Protein AF-A0A8I0CF48-F1 (afdb_monomer_lite)

pLDDT: mean 74.74, std 15.69, range [34.09, 96.38]

Sequence (245 aa):
MSCKDSVDSTITDLLEKPLNNALLAIRKEHLLLMPYVCNESISYLLGEKGILKEIDDLNAVNNYLLNNKKATDNEINDIKVNLSHILIDSLDDAKVNLTPVIDSILEIFLKFPYINDVRILDWCFNKRMQYFGDSEKIKYACSVINHIDFSRDQSKDFSCDQSKIKIAETLFFNLDKEHYKNSRKLQELIWDKLVAYVNDFNLSNQEKSRLILRLFDDVKLLFNEVPVSILVNDIFFEGFFHEAT

Structure (mmCIF, N/CA/C/O backbone):
data_AF-A0A8I0CF48-F1
#
_entry.id   AF-A0A8I0CF48-F1
#
loop_
_atom_site.group_PDB
_atom_site.id
_atom_site.type_symbol
_atom_site.label_atom_id
_atom_site.label_alt_id
_atom_site.label_comp_id
_atom_site.label_asym_id
_atom_site.label_entity_id
_atom_site.label_seq_id
_atom_site.pdbx_PDB_ins_code
_atom_site.Cartn_x
_atom_site.Cartn_y
_atom_site.Cartn_z
_atom_site.occupancy
_atom_site.B_iso_or_equiv
_atom_site.auth_seq_id
_atom_site.auth_comp_id
_atom_site.auth_asym_id
_atom_site.auth_atom_id
_atom_site.pdbx_PDB_model_num
ATOM 1 N N . MET A 1 1 ? 1.670 38.199 -0.529 1.00 34.09 1 MET A N 1
ATOM 2 C CA . MET A 1 1 ? 2.510 37.987 -1.725 1.00 34.09 1 MET A CA 1
ATOM 3 C C . MET A 1 1 ? 2.970 36.538 -1.669 1.00 34.09 1 MET A C 1
ATOM 5 O O . MET A 1 1 ? 3.586 36.166 -0.680 1.00 34.09 1 MET A O 1
ATOM 9 N N . SER A 1 2 ? 2.489 35.715 -2.605 1.00 34.84 2 SER A N 1
ATOM 10 C CA . SER A 1 2 ? 2.635 34.250 -2.644 1.00 34.84 2 SER A CA 1
ATOM 11 C C . SER A 1 2 ? 4.087 33.859 -2.937 1.00 34.84 2 SER A C 1
ATOM 13 O O . SER A 1 2 ? 4.616 34.242 -3.974 1.00 34.84 2 SER A O 1
ATOM 15 N N . CYS A 1 3 ? 4.717 33.093 -2.044 1.00 35.75 3 CYS A N 1
ATOM 16 C CA . CYS A 1 3 ? 5.991 32.405 -2.297 1.00 35.75 3 CYS A CA 1
ATOM 17 C C . CYS A 1 3 ? 5.760 30.940 -2.715 1.00 35.75 3 CYS A C 1
ATOM 19 O O . CYS A 1 3 ? 6.529 30.070 -2.317 1.00 35.75 3 CYS A O 1
ATOM 21 N N . LYS A 1 4 ? 4.683 30.642 -3.459 1.00 39.84 4 LYS A N 1
ATOM 22 C CA . LYS A 1 4 ? 4.359 29.267 -3.880 1.00 39.84 4 LYS A CA 1
ATOM 23 C C . LYS A 1 4 ? 4.445 29.005 -5.387 1.00 39.84 4 LYS A C 1
ATOM 25 O O . LYS A 1 4 ? 4.399 27.854 -5.780 1.00 39.84 4 LYS A O 1
ATOM 30 N N . ASP A 1 5 ? 4.674 30.028 -6.212 1.00 37.84 5 ASP A N 1
ATOM 31 C CA . ASP A 1 5 ? 4.454 29.902 -7.665 1.00 37.84 5 ASP A CA 1
ATOM 32 C C . ASP A 1 5 ? 5.732 29.944 -8.535 1.00 37.84 5 ASP A C 1
ATOM 34 O O . ASP A 1 5 ? 5.634 30.033 -9.753 1.00 37.84 5 ASP A O 1
ATOM 38 N N . SER A 1 6 ? 6.943 29.894 -7.956 1.00 40.56 6 SER A N 1
ATOM 39 C CA . SER A 1 6 ? 8.199 30.089 -8.722 1.00 40.56 6 SER A CA 1
ATOM 40 C C . SER A 1 6 ? 9.222 28.950 -8.646 1.00 40.56 6 SER A C 1
ATOM 42 O O . SER A 1 6 ? 10.102 28.892 -9.504 1.00 40.56 6 SER A O 1
ATOM 44 N N . VAL A 1 7 ? 9.167 28.076 -7.637 1.00 41.28 7 VAL A N 1
ATOM 45 C CA . VAL A 1 7 ? 10.184 27.018 -7.453 1.00 41.28 7 VAL A CA 1
ATOM 46 C C . VAL A 1 7 ? 9.752 25.703 -8.115 1.00 41.28 7 VAL A C 1
ATOM 48 O O . VAL A 1 7 ? 10.584 25.043 -8.736 1.00 41.28 7 VAL A O 1
ATOM 51 N N . ASP A 1 8 ? 8.453 25.386 -8.099 1.00 44.09 8 ASP A N 1
ATOM 52 C CA . ASP A 1 8 ? 7.909 24.134 -8.652 1.00 44.09 8 ASP A CA 1
ATOM 53 C C . ASP A 1 8 ? 8.067 24.008 -10.177 1.00 44.09 8 ASP A C 1
ATOM 55 O O . ASP A 1 8 ? 8.365 22.922 -10.678 1.00 44.09 8 ASP A O 1
ATOM 59 N N . SER A 1 9 ? 7.948 25.101 -10.940 1.00 43.41 9 SER A N 1
ATOM 60 C CA . SER A 1 9 ? 8.105 25.048 -12.405 1.00 43.41 9 SER A CA 1
ATOM 61 C C . SER A 1 9 ? 9.548 24.775 -12.833 1.00 43.41 9 SER A C 1
ATOM 63 O O . SER A 1 9 ? 9.789 24.054 -13.793 1.00 43.41 9 SER A O 1
ATOM 65 N N . THR A 1 10 ? 10.523 25.284 -12.078 1.00 43.88 10 THR A N 1
ATOM 66 C CA . THR A 1 10 ? 11.941 25.177 -12.447 1.00 43.88 10 THR A CA 1
ATOM 67 C C . THR A 1 10 ? 12.493 23.777 -12.158 1.00 43.88 10 THR A C 1
ATOM 69 O O . THR A 1 10 ? 13.317 23.274 -12.918 1.00 43.88 10 THR A O 1
ATOM 72 N N . ILE A 1 11 ? 12.030 23.124 -11.085 1.00 44.88 11 ILE A N 1
ATOM 73 C CA . ILE A 1 11 ? 12.395 21.733 -10.762 1.00 44.88 11 ILE A CA 1
ATOM 74 C C . ILE A 1 11 ? 11.748 20.769 -11.762 1.00 44.88 11 ILE A C 1
ATOM 76 O O . ILE A 1 11 ? 12.418 19.860 -12.251 1.00 44.88 11 ILE A O 1
ATOM 80 N N . THR A 1 12 ? 10.486 21.013 -12.130 1.00 44.22 12 THR A N 1
ATOM 81 C CA . THR A 1 12 ? 9.778 20.225 -13.150 1.00 44.22 12 THR A CA 1
ATOM 82 C C . THR A 1 12 ? 10.519 20.269 -14.493 1.00 44.22 12 THR A C 1
ATOM 84 O O . THR A 1 12 ? 10.817 19.212 -15.046 1.00 44.22 12 THR A O 1
ATOM 87 N N . ASP A 1 13 ? 10.946 21.454 -14.945 1.00 48.00 13 ASP A N 1
ATOM 88 C CA . ASP A 1 13 ? 11.723 21.630 -16.185 1.00 48.00 13 ASP A CA 1
ATOM 89 C C . ASP A 1 13 ? 13.140 21.009 -16.110 1.00 48.00 13 ASP A C 1
ATOM 91 O O . ASP A 1 13 ? 13.677 20.510 -17.105 1.00 48.00 13 ASP A O 1
ATOM 95 N N . LEU A 1 14 ? 13.773 21.014 -14.927 1.00 48.47 14 LEU A N 1
ATOM 96 C CA . LEU A 1 14 ? 15.107 20.432 -14.700 1.00 48.47 14 LEU A CA 1
ATOM 97 C C . LEU A 1 14 ? 15.097 18.897 -14.723 1.00 48.47 14 LEU A C 1
ATOM 99 O O . LEU A 1 14 ? 16.071 18.280 -15.168 1.00 48.47 14 LEU A O 1
ATOM 103 N N . LEU A 1 15 ? 14.007 18.288 -14.253 1.00 50.31 15 LEU A N 1
ATOM 104 C CA . LEU A 1 15 ? 13.813 16.840 -14.216 1.00 50.31 15 LEU A CA 1
ATOM 105 C C . LEU A 1 15 ? 13.196 16.296 -15.504 1.00 50.31 15 LEU A C 1
ATOM 107 O O . LEU A 1 15 ? 13.410 15.130 -15.830 1.00 50.31 15 LEU A O 1
ATOM 111 N N . GLU A 1 16 ? 12.501 17.134 -16.271 1.00 50.50 16 GLU A N 1
ATOM 112 C CA . GLU A 1 16 ? 11.771 16.729 -17.469 1.00 50.50 16 GLU A CA 1
ATOM 113 C C . GLU A 1 16 ? 12.666 16.045 -18.500 1.00 50.50 16 GLU A C 1
ATOM 115 O O . GLU A 1 16 ? 12.285 15.039 -19.081 1.00 50.50 16 GLU A O 1
ATOM 120 N N . LYS A 1 17 ? 13.880 16.550 -18.743 1.00 53.81 17 LYS A N 1
ATOM 121 C CA . LYS A 1 17 ? 14.741 16.030 -19.817 1.00 53.81 17 LYS A CA 1
ATOM 122 C C . LYS A 1 17 ? 15.397 14.678 -19.479 1.00 53.81 17 LYS A C 1
ATOM 124 O O . LYS A 1 17 ? 15.332 13.783 -20.326 1.00 53.81 17 LYS A O 1
ATOM 129 N N . PRO A 1 18 ? 15.999 14.474 -18.287 1.00 50.66 18 PRO A N 1
ATOM 130 C CA . PRO A 1 18 ? 16.444 13.148 -17.851 1.00 50.66 18 PRO A CA 1
ATOM 131 C C . PRO A 1 18 ? 15.287 12.150 -17.751 1.00 50.66 18 PRO A C 1
ATOM 133 O O . PRO A 1 18 ? 15.410 11.033 -18.251 1.00 50.66 18 PRO A O 1
ATOM 136 N N . LEU A 1 19 ? 14.151 12.579 -17.185 1.00 54.03 19 LEU A N 1
ATOM 137 C CA . LEU A 1 19 ? 12.936 11.775 -17.073 1.00 54.03 19 LEU A CA 1
ATOM 138 C C . LEU A 1 19 ? 12.432 11.367 -18.461 1.00 54.03 19 LEU A C 1
ATOM 140 O O . LEU A 1 19 ? 12.256 10.185 -18.719 1.00 54.03 19 LEU A O 1
ATOM 144 N N . ASN A 1 20 ? 12.310 12.305 -19.400 1.00 52.41 20 ASN A N 1
ATOM 145 C CA . ASN A 1 20 ? 11.872 12.038 -20.769 1.00 52.41 20 ASN A CA 1
ATOM 146 C C . ASN A 1 20 ? 12.830 11.118 -21.528 1.00 52.41 20 ASN A C 1
ATOM 148 O O . ASN A 1 20 ? 12.363 10.299 -22.313 1.00 52.41 20 ASN A O 1
ATOM 152 N N . ASN A 1 21 ? 14.143 11.200 -21.293 1.00 55.81 21 ASN A N 1
ATOM 153 C CA . ASN A 1 21 ? 15.118 10.297 -21.910 1.00 55.81 21 ASN A CA 1
ATOM 154 C C . ASN A 1 21 ? 15.040 8.875 -21.334 1.00 55.81 21 ASN A C 1
ATOM 156 O O . ASN A 1 21 ? 15.029 7.917 -22.107 1.00 55.81 21 ASN A O 1
ATOM 160 N N . ALA A 1 22 ? 14.936 8.733 -20.007 1.00 53.81 22 ALA A N 1
ATOM 161 C CA . ALA A 1 22 ? 14.732 7.440 -19.351 1.00 53.81 22 ALA A CA 1
ATOM 162 C C . ALA A 1 22 ? 13.394 6.816 -19.780 1.00 53.81 22 ALA A C 1
ATOM 164 O O . ALA A 1 22 ? 13.337 5.658 -20.181 1.00 53.81 22 ALA A O 1
ATOM 165 N N . LEU A 1 23 ? 12.329 7.618 -19.821 1.00 54.53 23 LEU A N 1
ATOM 166 C CA . LEU A 1 23 ? 11.021 7.221 -20.334 1.00 54.53 23 LEU A CA 1
ATOM 167 C C . LEU A 1 23 ? 11.046 6.844 -21.808 1.00 54.53 23 LEU A C 1
ATOM 169 O O . LEU A 1 23 ? 10.368 5.901 -22.199 1.00 54.53 23 LEU A O 1
ATOM 173 N N . LEU A 1 24 ? 11.804 7.558 -22.641 1.00 58.59 24 LEU A N 1
ATOM 174 C CA . LEU A 1 24 ? 11.977 7.215 -24.050 1.00 58.59 24 LEU A CA 1
ATOM 175 C C . LEU A 1 24 ? 12.690 5.875 -24.215 1.00 58.59 24 LEU A C 1
ATOM 177 O O . LEU A 1 24 ? 12.283 5.113 -25.087 1.00 58.59 24 LEU A O 1
ATOM 181 N N . ALA A 1 25 ? 13.698 5.575 -23.394 1.00 53.78 25 ALA A N 1
ATOM 182 C CA . ALA A 1 25 ? 14.368 4.275 -23.389 1.00 53.78 25 ALA A CA 1
ATOM 183 C C . ALA A 1 25 ? 13.409 3.158 -22.935 1.00 53.78 25 ALA A C 1
ATOM 185 O O . ALA A 1 25 ? 13.196 2.192 -23.666 1.00 53.78 25 ALA A O 1
ATOM 186 N N . ILE A 1 26 ? 12.713 3.356 -21.808 1.00 55.28 26 ILE A N 1
ATOM 187 C CA . ILE A 1 26 ? 11.700 2.431 -21.270 1.00 55.28 26 ILE A CA 1
ATOM 188 C C . ILE A 1 26 ? 10.577 2.171 -22.297 1.00 55.28 26 ILE A C 1
ATOM 190 O O . ILE A 1 26 ? 10.195 1.023 -22.543 1.00 55.28 26 ILE A O 1
ATOM 194 N N . ARG A 1 27 ? 10.062 3.225 -22.947 1.00 56.62 27 ARG A N 1
ATOM 195 C CA . ARG A 1 27 ? 9.001 3.130 -23.964 1.00 56.62 27 ARG A CA 1
ATOM 196 C C . ARG A 1 27 ? 9.473 2.478 -25.261 1.00 56.62 27 ARG A C 1
ATOM 198 O O . ARG A 1 27 ? 8.725 1.679 -25.816 1.00 56.62 27 ARG A O 1
ATOM 205 N N . LYS A 1 28 ? 10.666 2.817 -25.762 1.00 57.94 28 LYS A N 1
ATOM 206 C CA . LYS A 1 28 ? 11.175 2.293 -27.043 1.00 57.94 28 LYS A CA 1
ATOM 207 C C . LYS A 1 28 ? 11.604 0.834 -26.963 1.00 57.94 28 LYS A C 1
ATOM 209 O O . LYS A 1 28 ? 11.415 0.125 -27.945 1.00 57.94 28 LYS A O 1
ATOM 214 N N . GLU A 1 29 ? 12.172 0.400 -25.844 1.00 56.19 29 GLU A N 1
ATOM 215 C CA . GLU A 1 29 ? 12.754 -0.941 -25.747 1.00 56.19 29 GLU A CA 1
ATOM 216 C C . GLU A 1 29 ? 11.812 -1.962 -25.097 1.00 56.19 29 GLU A C 1
ATOM 218 O O . GLU A 1 29 ? 11.845 -3.132 -25.471 1.00 56.19 29 GLU A O 1
ATOM 223 N N . HIS A 1 30 ? 10.936 -1.550 -24.170 1.00 57.31 30 HIS A N 1
ATOM 224 C CA . HIS A 1 30 ? 10.345 -2.511 -23.230 1.00 57.31 30 HIS A CA 1
ATOM 225 C C . HIS A 1 30 ? 8.813 -2.455 -23.116 1.00 57.31 30 HIS A C 1
ATOM 227 O O . HIS A 1 30 ? 8.166 -3.502 -23.139 1.00 57.31 30 HIS A O 1
ATOM 233 N N . LEU A 1 31 ? 8.194 -1.269 -23.071 1.00 55.50 31 LEU A N 1
ATOM 234 C CA . LEU A 1 31 ? 6.735 -1.154 -22.883 1.00 55.50 31 LEU A CA 1
ATOM 235 C C . LEU A 1 31 ? 5.906 -1.478 -24.135 1.00 55.50 31 LEU A C 1
ATOM 237 O O . LEU A 1 31 ? 4.802 -1.999 -24.019 1.00 55.50 31 LEU A O 1
ATOM 241 N N . LEU A 1 32 ? 6.426 -1.213 -25.340 1.00 55.53 32 LEU A N 1
ATOM 242 C CA . LEU A 1 32 ? 5.706 -1.504 -26.592 1.00 55.53 32 LEU A CA 1
ATOM 243 C C . LEU A 1 32 ? 5.530 -3.007 -26.849 1.00 55.53 32 LEU A C 1
ATOM 245 O O . LEU A 1 32 ? 4.616 -3.407 -27.569 1.00 55.53 32 LEU A O 1
ATOM 249 N N . LEU A 1 33 ? 6.398 -3.834 -26.266 1.00 57.28 33 LEU A N 1
ATOM 250 C CA . LEU A 1 33 ? 6.345 -5.283 -26.420 1.00 57.28 33 LEU A CA 1
ATOM 251 C C . LEU A 1 33 ? 5.542 -5.953 -25.308 1.00 57.28 33 LEU A C 1
ATOM 253 O O . LEU A 1 33 ? 5.069 -7.059 -25.543 1.00 57.28 33 LEU A O 1
ATOM 257 N N . MET A 1 34 ? 5.352 -5.298 -24.150 1.00 60.97 34 MET A N 1
ATOM 258 C CA . MET A 1 34 ? 4.794 -5.876 -22.913 1.00 60.97 34 MET A CA 1
ATOM 259 C C . MET A 1 34 ? 3.551 -6.766 -23.076 1.00 60.97 34 MET A C 1
ATOM 261 O O . MET A 1 34 ? 3.539 -7.835 -22.466 1.00 60.97 34 MET A O 1
ATOM 265 N N . PRO A 1 35 ? 2.548 -6.422 -23.909 1.00 56.47 35 PRO A N 1
ATOM 266 C CA . PRO A 1 35 ? 1.389 -7.292 -24.137 1.00 56.47 35 PRO A CA 1
ATOM 267 C C . PRO A 1 35 ? 1.721 -8.658 -24.771 1.00 56.47 35 PRO A C 1
ATOM 269 O O . PRO A 1 35 ? 0.897 -9.568 -24.739 1.00 56.47 35 PRO A O 1
ATOM 272 N N . TYR A 1 36 ? 2.912 -8.807 -25.357 1.00 59.34 36 TYR A N 1
ATOM 273 C CA . TYR A 1 36 ? 3.386 -9.989 -26.086 1.00 59.34 36 TYR A CA 1
ATOM 274 C C . TYR A 1 36 ? 4.585 -10.681 -25.409 1.00 59.34 36 TYR A C 1
ATOM 276 O O . TYR A 1 36 ? 5.163 -11.608 -25.978 1.00 59.34 36 TYR A O 1
ATOM 284 N N . VAL A 1 37 ? 4.986 -10.233 -24.214 1.00 60.44 37 VAL A N 1
ATOM 285 C CA . VAL A 1 37 ? 6.171 -10.731 -23.496 1.00 60.44 37 VAL A CA 1
ATOM 286 C C . VAL A 1 37 ? 5.816 -11.976 -22.673 1.00 60.44 37 VAL A C 1
ATOM 288 O O . VAL A 1 37 ? 4.836 -11.982 -21.931 1.00 60.44 37 VAL A O 1
ATOM 291 N N . CYS A 1 38 ? 6.617 -13.043 -22.779 1.00 64.88 38 CYS A N 1
ATOM 292 C CA . CYS A 1 38 ? 6.466 -14.247 -21.953 1.00 64.88 38 CYS A CA 1
ATOM 293 C C . CYS A 1 38 ? 7.027 -14.046 -20.531 1.00 64.88 38 CYS A C 1
ATOM 295 O O . CYS A 1 38 ? 7.820 -13.139 -20.281 1.00 64.88 38 CYS A O 1
ATOM 297 N N . ASN A 1 39 ? 6.663 -14.928 -19.593 1.00 68.62 39 ASN A N 1
ATOM 298 C CA . ASN A 1 39 ? 7.073 -14.837 -18.183 1.00 68.62 39 ASN A CA 1
ATOM 299 C C . ASN A 1 39 ? 8.594 -14.676 -17.984 1.00 68.62 39 ASN A C 1
ATOM 301 O O . ASN A 1 39 ? 9.016 -13.884 -17.148 1.00 68.62 39 ASN A O 1
ATOM 305 N N . GLU A 1 40 ? 9.414 -15.386 -18.763 1.00 69.88 40 GLU A N 1
ATOM 306 C CA . GLU A 1 40 ? 10.884 -15.329 -18.680 1.00 69.88 40 GLU A CA 1
ATOM 307 C C . GLU A 1 40 ? 11.420 -13.937 -19.027 1.00 69.88 40 GLU A C 1
ATOM 309 O O . GLU A 1 40 ? 12.296 -13.397 -18.351 1.00 69.88 40 GLU A O 1
ATOM 314 N N . SER A 1 41 ? 10.845 -13.319 -20.055 1.00 71.31 41 SER A N 1
ATOM 315 C CA . SER A 1 41 ? 11.190 -11.963 -20.448 1.00 71.31 41 SER A CA 1
ATOM 316 C C . SER A 1 41 ? 10.633 -10.930 -19.460 1.00 71.31 41 SER A C 1
ATOM 318 O O . SER A 1 41 ? 11.322 -9.958 -19.180 1.00 71.31 41 SER A O 1
ATOM 320 N N . ILE A 1 42 ? 9.466 -11.151 -18.838 1.00 74.12 42 ILE A N 1
ATOM 321 C CA . ILE A 1 42 ? 8.959 -10.283 -17.753 1.00 74.12 42 ILE A CA 1
ATOM 322 C C . ILE A 1 42 ? 9.937 -10.270 -16.571 1.00 74.12 42 ILE A C 1
ATOM 324 O O . ILE A 1 42 ? 10.278 -9.199 -16.070 1.00 74.12 42 ILE A O 1
ATOM 328 N N . SER A 1 43 ? 10.440 -11.436 -16.157 1.00 76.19 43 SER A N 1
ATOM 329 C CA . SER A 1 43 ? 11.455 -11.534 -15.102 1.00 76.19 43 SER A CA 1
ATOM 330 C C . SER A 1 43 ? 12.759 -10.828 -15.466 1.00 76.19 43 SER A C 1
ATOM 332 O O . SER A 1 43 ? 13.361 -10.197 -14.603 1.00 76.19 43 SER A O 1
ATOM 334 N N . TYR A 1 44 ? 13.183 -10.872 -16.730 1.00 74.06 44 TYR A N 1
ATOM 335 C CA . TYR A 1 44 ? 14.350 -10.111 -17.181 1.00 74.06 44 TYR A CA 1
ATOM 336 C C . TYR A 1 44 ? 14.105 -8.592 -17.143 1.00 74.06 44 TYR A C 1
ATOM 338 O O . TYR A 1 44 ? 14.950 -7.842 -16.665 1.00 74.06 44 TYR A O 1
ATOM 346 N N . LEU A 1 45 ? 12.932 -8.143 -17.600 1.00 72.50 45 LEU A N 1
ATOM 347 C CA . LEU A 1 45 ? 12.594 -6.723 -17.730 1.00 72.50 45 LEU A CA 1
ATOM 348 C C . LEU A 1 45 ? 12.272 -6.030 -16.407 1.00 72.50 45 LEU A C 1
ATOM 350 O O . LEU A 1 45 ? 12.536 -4.838 -16.267 1.00 72.50 45 LEU A O 1
ATOM 354 N N . LEU A 1 46 ? 11.671 -6.748 -15.457 1.00 79.06 46 LEU A N 1
ATOM 355 C CA . LEU A 1 46 ? 11.159 -6.183 -14.202 1.00 79.06 46 LEU A CA 1
ATOM 356 C C . LEU A 1 46 ? 11.787 -6.792 -12.943 1.00 79.06 46 LEU A C 1
ATOM 358 O O . LEU A 1 46 ? 11.512 -6.311 -11.847 1.00 79.06 46 LEU A O 1
ATOM 362 N N . GLY A 1 47 ? 12.589 -7.851 -13.073 1.00 73.06 47 GLY A N 1
ATOM 363 C CA . GLY A 1 47 ? 13.238 -8.518 -11.944 1.00 73.06 47 GLY A CA 1
ATOM 364 C C . GLY A 1 47 ? 14.491 -7.794 -11.445 1.00 73.06 47 GLY A C 1
ATOM 365 O O . GLY A 1 47 ? 14.671 -6.596 -11.644 1.00 73.06 47 GLY A O 1
ATOM 366 N N . GLU A 1 48 ? 15.399 -8.541 -10.813 1.00 73.94 48 GLU A N 1
ATOM 367 C CA . GLU A 1 48 ? 16.566 -8.009 -10.082 1.00 73.94 48 GLU A CA 1
ATOM 368 C C . GLU A 1 48 ? 17.565 -7.186 -10.911 1.00 73.94 48 GLU A C 1
ATOM 370 O O . GLU A 1 48 ? 18.437 -6.545 -10.338 1.00 73.94 48 GLU A O 1
ATOM 375 N N . LYS A 1 49 ? 17.484 -7.218 -12.242 1.00 75.44 49 LYS A N 1
ATOM 376 C CA . LYS A 1 49 ? 18.315 -6.406 -13.151 1.00 75.44 49 LYS A CA 1
ATOM 377 C C . LYS A 1 49 ? 17.474 -5.593 -14.135 1.00 75.44 49 LYS A C 1
ATOM 379 O O . LYS A 1 49 ? 17.985 -5.140 -15.150 1.00 75.44 49 LYS A O 1
ATOM 384 N N . GLY A 1 50 ? 16.178 -5.501 -13.863 1.00 77.06 50 GLY A N 1
ATOM 385 C CA . GLY A 1 50 ? 15.208 -4.851 -14.721 1.00 77.06 50 GLY A CA 1
ATOM 386 C C . GLY A 1 50 ? 15.054 -3.363 -14.426 1.00 77.06 50 GLY A C 1
ATOM 387 O O . GLY A 1 50 ? 15.683 -2.804 -13.529 1.00 77.06 50 GLY A O 1
ATOM 388 N N . ILE A 1 51 ? 14.117 -2.744 -15.137 1.00 81.38 51 ILE A N 1
ATOM 389 C CA . ILE A 1 51 ? 13.847 -1.301 -15.108 1.00 81.38 51 ILE A CA 1
ATOM 390 C C . ILE A 1 51 ? 13.542 -0.809 -13.691 1.00 81.38 51 ILE A C 1
ATOM 392 O O . ILE A 1 51 ? 14.018 0.246 -13.283 1.00 81.38 51 ILE A O 1
ATOM 396 N N . LEU A 1 52 ? 12.775 -1.576 -12.910 1.00 86.25 52 LEU A N 1
ATOM 397 C CA . LEU A 1 52 ? 12.469 -1.190 -11.533 1.00 86.25 52 LEU A CA 1
ATOM 398 C C . LEU A 1 52 ? 13.731 -1.140 -10.661 1.00 86.25 52 LEU A C 1
ATOM 400 O O . LEU A 1 52 ? 13.852 -0.253 -9.819 1.00 86.25 52 LEU A O 1
ATOM 404 N N . LYS A 1 53 ? 14.688 -2.049 -10.883 1.00 85.31 53 LYS A N 1
ATOM 405 C CA . LYS A 1 53 ? 15.962 -2.018 -10.168 1.00 85.31 53 LYS A CA 1
ATOM 406 C C . LYS A 1 53 ? 16.817 -0.829 -10.596 1.00 85.31 53 LYS A C 1
ATOM 408 O O . LYS A 1 53 ? 17.401 -0.177 -9.741 1.00 85.31 53 LYS A O 1
ATOM 413 N N . GLU A 1 54 ? 16.845 -0.510 -11.888 1.00 83.19 54 GLU A N 1
ATOM 414 C CA . GLU A 1 54 ? 17.551 0.673 -12.396 1.00 83.19 54 GLU A CA 1
ATOM 415 C C . GLU A 1 54 ? 16.998 1.974 -11.799 1.00 83.19 54 GLU A C 1
ATOM 417 O O . GLU A 1 54 ? 17.775 2.850 -11.419 1.00 83.19 54 GLU A O 1
ATOM 422 N N . ILE A 1 55 ? 15.670 2.081 -11.655 1.00 84.44 55 ILE A N 1
ATOM 423 C CA . ILE A 1 55 ? 15.023 3.192 -10.942 1.00 84.44 55 ILE A CA 1
ATOM 424 C C . ILE A 1 55 ? 15.476 3.203 -9.475 1.00 84.44 55 ILE A C 1
ATOM 426 O O . ILE A 1 55 ? 15.905 4.238 -8.965 1.00 84.44 55 ILE A O 1
ATOM 430 N N . ASP A 1 56 ? 15.425 2.054 -8.799 1.00 88.69 56 ASP A N 1
ATOM 431 C CA . ASP A 1 56 ? 15.795 1.928 -7.387 1.00 88.69 56 ASP A CA 1
ATOM 432 C C . ASP A 1 56 ? 17.264 2.256 -7.099 1.00 88.69 56 ASP A C 1
ATOM 434 O O . ASP A 1 56 ? 17.577 2.849 -6.065 1.00 88.69 56 ASP A O 1
ATOM 438 N N . ASP A 1 57 ? 18.156 1.968 -8.041 1.00 86.12 57 ASP A N 1
ATOM 439 C CA . ASP A 1 57 ? 19.591 2.217 -7.918 1.00 86.12 57 ASP A CA 1
ATOM 440 C C . ASP A 1 57 ? 19.998 3.664 -8.247 1.00 86.12 57 ASP A C 1
ATOM 442 O O . ASP A 1 57 ? 21.164 4.033 -8.054 1.00 86.12 57 ASP A O 1
ATOM 446 N N . LEU A 1 58 ? 19.060 4.523 -8.681 1.00 81.50 58 LEU A N 1
ATOM 447 C CA . LEU A 1 58 ? 19.335 5.950 -8.860 1.00 81.50 58 LEU A CA 1
ATOM 448 C C . LEU A 1 58 ? 19.880 6.551 -7.555 1.00 81.50 58 LEU A C 1
ATOM 450 O O . LEU A 1 58 ? 19.302 6.400 -6.476 1.00 81.50 58 LEU A O 1
ATOM 454 N N . ASN A 1 59 ? 21.004 7.260 -7.647 1.00 78.50 59 ASN A N 1
ATOM 455 C CA . ASN A 1 59 ? 21.629 7.916 -6.503 1.00 78.50 59 ASN A CA 1
ATOM 456 C C . ASN A 1 59 ? 22.183 9.298 -6.877 1.00 78.50 59 ASN A C 1
ATOM 458 O O . ASN A 1 59 ? 22.447 9.588 -8.045 1.00 78.50 59 ASN A O 1
ATOM 462 N N . ALA A 1 60 ? 22.361 10.155 -5.872 1.00 63.81 60 ALA A N 1
ATOM 463 C CA . ALA A 1 60 ? 22.835 11.529 -6.043 1.00 63.81 60 ALA A CA 1
ATOM 464 C C . ALA A 1 60 ? 24.293 11.625 -6.530 1.00 63.81 60 ALA A C 1
ATOM 466 O O . ALA A 1 60 ? 24.688 12.603 -7.164 1.00 63.81 60 ALA A O 1
ATOM 467 N N . VAL A 1 61 ? 25.114 10.611 -6.233 1.00 55.25 61 VAL A N 1
ATOM 468 C CA . VAL A 1 61 ? 26.557 10.609 -6.526 1.00 55.25 61 VAL A CA 1
ATOM 469 C C . VAL A 1 61 ? 26.834 10.433 -8.020 1.00 55.25 61 VAL A C 1
ATOM 471 O O . VAL A 1 61 ? 27.765 11.053 -8.532 1.00 55.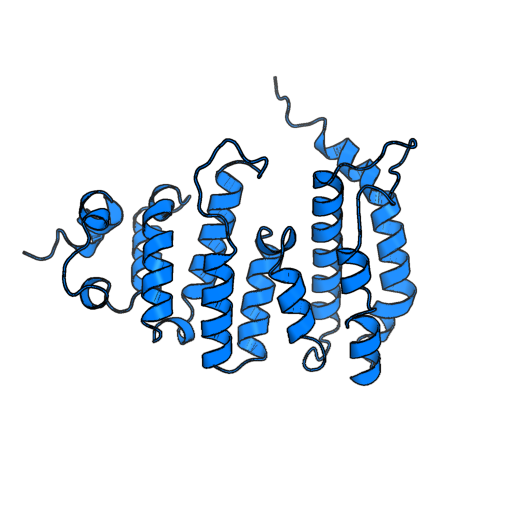25 61 VAL A O 1
ATOM 474 N N . ASN A 1 62 ? 26.018 9.634 -8.711 1.00 53.62 62 ASN A N 1
ATOM 475 C CA . ASN A 1 62 ? 26.216 9.281 -10.118 1.00 53.62 62 ASN A CA 1
ATOM 476 C C . ASN A 1 62 ? 25.383 10.131 -11.092 1.00 53.62 62 ASN A C 1
ATOM 478 O O . ASN A 1 62 ? 25.633 10.088 -12.295 1.00 53.62 62 ASN A O 1
ATOM 482 N N . ASN A 1 63 ? 24.427 10.919 -10.592 1.00 53.44 63 ASN A N 1
ATOM 483 C CA . ASN A 1 63 ? 23.475 11.657 -11.419 1.00 53.44 63 ASN A CA 1
ATOM 484 C C . ASN A 1 63 ? 23.698 13.172 -11.302 1.00 53.44 63 ASN A C 1
ATOM 486 O O . ASN A 1 63 ? 23.257 13.829 -10.358 1.00 53.44 63 ASN A O 1
ATOM 490 N N . TYR A 1 64 ? 24.395 13.735 -12.289 1.00 52.03 64 TYR A N 1
ATOM 491 C CA . TYR A 1 64 ? 24.474 15.183 -12.471 1.00 52.03 64 TYR A CA 1
ATOM 492 C C . TYR A 1 64 ? 23.171 15.693 -13.096 1.00 52.03 64 TYR A C 1
ATOM 494 O O . TYR A 1 64 ? 22.743 15.197 -14.139 1.00 52.03 64 TYR A O 1
ATOM 502 N N . LEU A 1 65 ? 22.561 16.708 -12.484 1.00 57.31 65 LEU A N 1
ATOM 503 C CA . LEU A 1 65 ? 21.471 17.460 -13.104 1.00 57.31 65 LEU A CA 1
ATOM 504 C C . LEU A 1 65 ? 22.027 18.418 -14.171 1.00 57.31 65 LEU A C 1
ATOM 506 O O . LEU A 1 65 ? 23.238 18.663 -14.262 1.00 57.31 65 LEU A O 1
ATOM 510 N N . LEU A 1 66 ? 21.128 18.999 -14.973 1.00 45.47 66 LEU A N 1
ATOM 511 C CA . LEU A 1 66 ? 21.449 20.122 -15.858 1.00 45.47 66 LEU A CA 1
ATOM 512 C C . LEU A 1 66 ? 22.226 21.197 -15.065 1.00 45.47 66 LEU A C 1
ATOM 514 O O . LEU A 1 66 ? 21.812 21.596 -13.979 1.00 45.47 66 LEU A O 1
ATOM 518 N N . ASN A 1 67 ? 23.357 21.651 -15.620 1.00 50.88 67 ASN A N 1
ATOM 519 C CA . ASN A 1 67 ? 24.331 22.597 -15.036 1.00 50.88 67 ASN A CA 1
ATOM 520 C C . ASN A 1 67 ? 25.390 22.026 -14.067 1.00 50.88 67 ASN A C 1
ATOM 522 O O . ASN A 1 67 ? 25.945 22.783 -13.273 1.00 50.88 67 ASN A O 1
ATOM 526 N N . ASN A 1 68 ? 25.732 20.731 -14.136 1.00 54.50 68 ASN A N 1
ATOM 527 C CA . ASN A 1 68 ? 26.800 20.109 -13.322 1.00 54.50 68 ASN A CA 1
ATOM 528 C C . ASN A 1 68 ? 26.571 20.185 -11.798 1.00 54.50 68 ASN A C 1
ATOM 530 O O . ASN A 1 68 ? 27.496 19.960 -11.013 1.0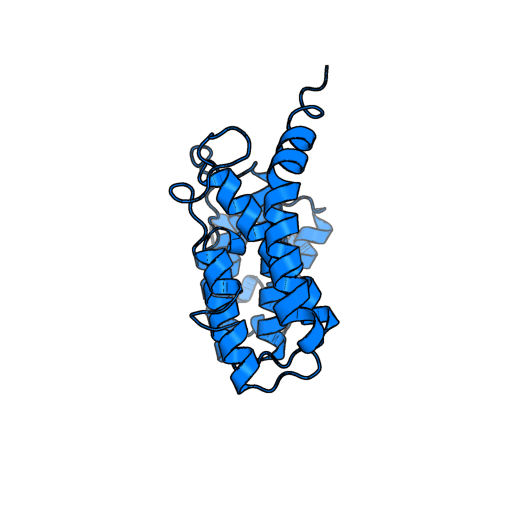0 54.50 68 ASN A O 1
ATOM 534 N N . LYS A 1 69 ? 25.341 20.478 -11.361 1.00 60.31 69 LYS A N 1
ATOM 535 C CA . LYS A 1 69 ? 24.953 20.406 -9.953 1.00 60.31 69 LYS A CA 1
ATOM 536 C C . LYS A 1 69 ? 24.661 18.943 -9.611 1.00 60.31 69 LYS A C 1
ATOM 538 O O . LYS A 1 69 ? 23.925 18.275 -10.338 1.00 60.31 69 LYS A O 1
ATOM 543 N N . LYS A 1 70 ? 25.243 18.441 -8.519 1.00 61.56 70 LYS A N 1
ATOM 544 C CA . LYS A 1 70 ? 24.847 17.140 -7.961 1.00 61.56 70 LYS A CA 1
ATOM 545 C C . LYS A 1 70 ? 23.393 17.228 -7.504 1.00 61.56 70 LYS A C 1
ATOM 547 O O . LYS A 1 70 ? 23.042 18.204 -6.836 1.00 61.56 70 LYS A O 1
ATOM 552 N N . ALA A 1 71 ? 22.583 16.237 -7.866 1.00 64.25 71 ALA A N 1
ATOM 553 C CA . ALA A 1 71 ? 21.252 16.096 -7.294 1.00 64.25 71 ALA A CA 1
ATOM 554 C C . ALA A 1 71 ? 21.357 15.906 -5.773 1.00 64.25 71 ALA A C 1
ATOM 556 O O . ALA A 1 71 ? 22.329 15.340 -5.273 1.00 64.25 71 ALA A O 1
ATOM 557 N N . THR A 1 72 ? 20.369 16.390 -5.038 1.00 72.62 72 THR A N 1
ATOM 558 C CA . THR A 1 72 ? 20.159 16.047 -3.629 1.00 72.62 72 THR A CA 1
ATOM 559 C C . THR A 1 72 ? 19.437 14.705 -3.521 1.00 72.62 72 THR A C 1
ATOM 561 O O . THR A 1 72 ? 18.762 14.280 -4.460 1.00 72.62 72 THR A O 1
ATOM 564 N N . ASP A 1 73 ? 19.540 14.036 -2.371 1.00 76.50 73 ASP A N 1
ATOM 565 C CA . ASP A 1 73 ? 18.834 12.766 -2.157 1.00 76.50 73 ASP A CA 1
ATOM 566 C C . ASP A 1 73 ? 17.310 12.931 -2.296 1.00 76.50 73 ASP A C 1
ATOM 568 O O . ASP A 1 73 ? 16.652 12.059 -2.855 1.00 76.50 73 ASP A O 1
ATOM 572 N N . ASN A 1 74 ? 16.756 14.080 -1.891 1.00 79.81 74 ASN A N 1
ATOM 573 C CA . ASN A 1 74 ? 15.332 14.391 -2.051 1.00 79.81 74 ASN A CA 1
ATOM 574 C C . ASN A 1 74 ? 14.922 14.518 -3.526 1.00 79.81 74 ASN A C 1
ATOM 576 O O . ASN A 1 74 ? 13.959 13.880 -3.936 1.00 79.81 74 ASN A O 1
ATOM 580 N N . GLU A 1 75 ? 15.689 15.250 -4.342 1.00 77.50 75 GLU A N 1
ATOM 581 C CA . GLU A 1 75 ? 15.424 15.351 -5.788 1.00 77.50 75 GLU A CA 1
ATOM 582 C C . GLU A 1 75 ? 15.493 13.970 -6.465 1.00 77.50 75 GLU A C 1
ATOM 584 O O . GLU A 1 75 ? 14.672 13.655 -7.323 1.00 77.50 75 GLU A O 1
ATOM 589 N N . ILE A 1 76 ? 16.438 13.109 -6.065 1.00 79.50 76 ILE A N 1
ATOM 590 C CA . ILE A 1 76 ? 16.514 11.730 -6.572 1.00 79.50 76 ILE A CA 1
ATOM 591 C C . ILE A 1 76 ? 15.294 10.910 -6.147 1.00 79.50 76 ILE A C 1
ATOM 593 O O . ILE A 1 76 ? 14.766 10.149 -6.957 1.00 79.50 76 ILE A O 1
ATOM 597 N N . ASN A 1 77 ? 14.831 11.057 -4.907 1.00 86.50 77 ASN A N 1
ATOM 598 C CA . ASN A 1 77 ? 13.650 10.350 -4.422 1.00 86.50 77 ASN A CA 1
ATOM 599 C C . ASN A 1 77 ? 12.390 10.733 -5.207 1.00 86.50 77 ASN A C 1
ATOM 601 O O . ASN A 1 77 ? 11.633 9.845 -5.599 1.00 86.50 77 ASN A O 1
ATOM 605 N N . ASP A 1 78 ? 12.215 12.018 -5.518 1.00 83.62 78 ASP A N 1
ATOM 606 C CA . ASP A 1 78 ? 11.101 12.490 -6.345 1.00 83.62 78 ASP A CA 1
ATOM 607 C C . ASP A 1 78 ? 11.169 11.903 -7.764 1.00 83.62 78 ASP A C 1
ATOM 609 O O . ASP A 1 78 ? 10.161 11.446 -8.307 1.00 83.62 78 ASP A O 1
ATOM 613 N N . ILE A 1 79 ? 12.367 11.826 -8.361 1.00 80.19 79 ILE A N 1
ATOM 614 C CA . ILE A 1 79 ? 12.567 11.165 -9.663 1.00 80.19 79 ILE A CA 1
ATOM 615 C C . ILE A 1 79 ? 12.186 9.683 -9.591 1.00 80.19 79 ILE A C 1
ATOM 617 O O . ILE A 1 79 ? 11.489 9.192 -10.481 1.00 80.19 79 ILE A O 1
ATOM 621 N N . LYS A 1 80 ? 12.622 8.965 -8.546 1.00 87.50 80 LYS A N 1
ATOM 622 C CA . LYS A 1 80 ? 12.300 7.543 -8.350 1.00 87.50 80 LYS A CA 1
ATOM 623 C C . LYS A 1 80 ? 10.795 7.311 -8.294 1.00 87.50 80 LYS A C 1
ATOM 625 O O . LYS A 1 80 ? 10.290 6.407 -8.963 1.00 87.50 80 LYS A O 1
ATOM 630 N N . VAL A 1 81 ? 10.082 8.138 -7.531 1.00 89.88 81 VAL A N 1
ATOM 631 C CA . VAL A 1 81 ? 8.620 8.071 -7.405 1.00 89.88 81 VAL A CA 1
ATOM 632 C C . VAL A 1 81 ? 7.948 8.358 -8.749 1.00 89.88 81 VAL A C 1
ATOM 634 O O . VAL A 1 81 ? 7.146 7.547 -9.211 1.00 89.88 81 VAL A O 1
ATOM 637 N N . ASN A 1 82 ? 8.342 9.432 -9.439 1.00 84.50 82 ASN A N 1
ATOM 638 C CA . ASN A 1 82 ? 7.764 9.810 -10.733 1.00 84.50 82 ASN A CA 1
ATOM 639 C C . ASN A 1 82 ? 7.991 8.750 -11.825 1.00 84.50 82 ASN A C 1
ATOM 641 O O . ASN A 1 82 ? 7.077 8.427 -12.584 1.00 84.50 82 ASN A O 1
ATOM 645 N N . LEU A 1 83 ? 9.190 8.164 -11.906 1.00 81.75 83 LEU A N 1
ATOM 646 C CA . LEU A 1 83 ? 9.461 7.058 -12.831 1.00 81.75 83 LEU A CA 1
ATOM 647 C C . LEU A 1 83 ? 8.628 5.819 -12.491 1.00 81.75 83 LEU A C 1
ATOM 649 O O . LEU A 1 83 ? 8.108 5.158 -13.391 1.00 81.75 83 LEU A O 1
ATOM 653 N N . SER A 1 84 ? 8.460 5.531 -11.200 1.00 90.12 84 SER A N 1
ATOM 654 C CA . SER A 1 84 ? 7.654 4.401 -10.732 1.00 90.12 84 SER A CA 1
ATOM 655 C C . SER A 1 84 ? 6.172 4.574 -11.055 1.00 90.12 84 SER A C 1
ATOM 657 O O . SER A 1 84 ? 5.527 3.606 -11.448 1.00 90.12 84 SER A O 1
ATOM 659 N N . HIS A 1 85 ? 5.633 5.794 -10.975 1.00 89.12 85 HIS A N 1
ATOM 660 C CA . HIS A 1 85 ? 4.272 6.099 -11.430 1.00 89.12 85 HIS A CA 1
ATOM 661 C C . HIS A 1 85 ? 4.066 5.750 -12.899 1.00 89.12 85 HIS A C 1
ATOM 663 O O . HIS A 1 85 ? 3.074 5.119 -13.250 1.00 89.12 85 HIS A O 1
ATOM 669 N N . ILE A 1 86 ? 5.021 6.115 -13.751 1.00 82.00 86 ILE A N 1
ATOM 670 C CA . ILE A 1 86 ? 4.905 5.872 -15.189 1.00 82.00 86 ILE A CA 1
ATOM 671 C C . ILE A 1 86 ? 5.080 4.386 -15.511 1.00 82.00 86 ILE A C 1
ATOM 673 O O . ILE A 1 86 ? 4.395 3.859 -16.391 1.00 82.00 86 ILE A O 1
ATOM 677 N N . LEU A 1 87 ? 5.958 3.694 -14.780 1.00 84.69 87 LEU A N 1
ATOM 678 C CA . LEU A 1 87 ? 6.062 2.241 -14.855 1.00 84.69 87 LEU A CA 1
ATOM 679 C C . LEU A 1 87 ? 4.722 1.588 -14.488 1.00 84.69 87 LEU A C 1
ATOM 681 O O . LEU A 1 87 ? 4.228 0.780 -15.266 1.00 84.69 87 LEU A O 1
ATOM 685 N N . ILE A 1 88 ? 4.117 1.974 -13.359 1.00 90.31 88 ILE A N 1
ATOM 686 C CA . ILE A 1 88 ? 2.807 1.480 -12.905 1.00 90.31 88 ILE A CA 1
ATOM 687 C C . ILE A 1 88 ? 1.731 1.673 -13.978 1.00 90.31 88 ILE A C 1
ATOM 689 O O . ILE A 1 88 ? 1.064 0.701 -14.329 1.00 90.31 88 ILE A O 1
ATOM 693 N N . ASP A 1 89 ? 1.611 2.881 -14.537 1.00 84.12 89 ASP A N 1
ATOM 694 C CA . ASP A 1 89 ? 0.633 3.175 -15.594 1.00 84.12 89 ASP A CA 1
ATOM 695 C C . ASP A 1 89 ? 0.793 2.237 -16.781 1.00 84.12 89 ASP A C 1
ATOM 697 O O . ASP A 1 89 ? -0.164 1.645 -17.275 1.00 84.12 89 ASP A O 1
ATOM 701 N N . SER A 1 90 ? 2.039 2.035 -17.190 1.00 80.00 90 SER A N 1
ATOM 702 C CA . SER A 1 90 ? 2.334 1.202 -18.344 1.00 80.00 90 SER A CA 1
ATOM 703 C C . SER A 1 90 ? 2.060 -0.285 -18.072 1.00 80.00 90 SER A C 1
ATOM 705 O O . SER A 1 90 ? 1.610 -0.998 -18.969 1.00 80.00 90 SER A O 1
ATOM 707 N N . LEU A 1 91 ? 2.300 -0.762 -16.843 1.00 84.25 91 LEU A N 1
ATOM 708 C CA 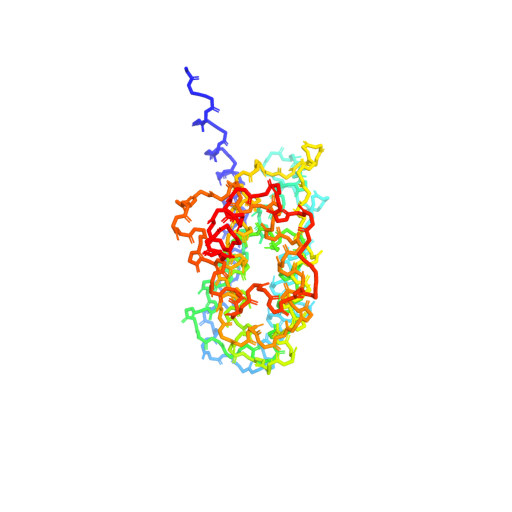. LEU A 1 91 ? 1.979 -2.132 -16.426 1.00 84.25 91 LEU A CA 1
ATOM 709 C C . LEU A 1 91 ? 0.467 -2.387 -16.411 1.00 84.25 91 LEU A C 1
ATOM 711 O O . LEU A 1 91 ? 0.022 -3.453 -16.851 1.00 84.25 91 LEU A O 1
ATOM 715 N N . ASP A 1 92 ? -0.308 -1.428 -15.903 1.00 85.19 92 ASP A N 1
ATOM 716 C CA . ASP A 1 92 ? -1.764 -1.530 -15.824 1.00 85.19 92 ASP A CA 1
ATOM 717 C C . ASP A 1 92 ? -2.412 -1.439 -17.217 1.00 85.19 92 ASP A C 1
ATOM 719 O O . ASP A 1 92 ? -3.281 -2.260 -17.533 1.00 85.19 92 ASP A O 1
ATOM 723 N N . ASP A 1 93 ? -1.929 -0.544 -18.085 1.00 80.38 93 ASP A N 1
ATOM 724 C CA . ASP A 1 93 ? -2.389 -0.411 -19.475 1.00 80.38 93 ASP A CA 1
ATOM 725 C C . ASP A 1 93 ? -2.117 -1.676 -20.300 1.00 80.38 93 ASP A C 1
ATOM 727 O O . ASP A 1 93 ? -2.994 -2.172 -21.017 1.00 80.38 93 ASP A O 1
ATOM 731 N N . ALA A 1 94 ? -0.907 -2.232 -20.185 1.00 73.75 94 ALA A N 1
ATOM 732 C CA . ALA A 1 94 ? -0.507 -3.426 -20.924 1.00 73.75 94 ALA A CA 1
ATOM 733 C C . ALA A 1 94 ? -1.120 -4.724 -20.368 1.00 73.75 94 ALA A C 1
ATOM 735 O O . ALA A 1 94 ? -1.042 -5.760 -21.031 1.00 73.75 94 ALA A O 1
ATOM 736 N N . LYS A 1 95 ? -1.739 -4.682 -19.177 1.00 78.38 95 LYS A N 1
ATOM 737 C CA . LYS A 1 95 ? -2.345 -5.840 -18.490 1.00 78.38 95 LYS A CA 1
ATOM 738 C C . LYS A 1 95 ? -1.378 -7.022 -18.351 1.00 78.38 95 LYS A C 1
ATOM 740 O O . LYS A 1 95 ? -1.751 -8.178 -18.558 1.00 78.38 95 LYS A O 1
ATOM 745 N N . VAL A 1 96 ? -0.126 -6.726 -18.009 1.00 77.31 96 VAL A N 1
ATOM 746 C CA . VAL A 1 96 ? 0.951 -7.719 -17.881 1.00 77.31 96 VAL A CA 1
ATOM 747 C C . VAL A 1 96 ? 0.633 -8.724 -16.770 1.00 77.31 96 VAL A C 1
ATOM 749 O O . VAL A 1 96 ? 0.163 -8.349 -15.693 1.00 77.31 96 VAL A O 1
ATOM 752 N N . ASN A 1 97 ? 0.932 -10.007 -16.998 1.00 83.62 97 ASN A N 1
ATOM 753 C CA . ASN A 1 97 ? 0.892 -11.003 -15.931 1.00 83.62 97 ASN A CA 1
ATOM 754 C C . ASN A 1 97 ? 2.101 -10.831 -15.001 1.00 83.62 97 ASN A C 1
ATOM 756 O O . ASN A 1 97 ? 3.216 -11.229 -15.336 1.00 83.62 97 ASN A O 1
ATOM 760 N N . LEU A 1 98 ? 1.879 -10.260 -13.818 1.00 89.25 98 LEU A N 1
ATOM 761 C CA . LEU A 1 98 ? 2.957 -9.954 -12.881 1.00 89.25 98 LEU A CA 1
ATOM 762 C C . LEU A 1 98 ? 3.357 -11.136 -11.997 1.00 89.25 98 LEU A C 1
ATOM 764 O O . LEU A 1 98 ? 4.339 -11.000 -11.275 1.00 89.25 98 LEU A O 1
ATOM 768 N N . THR A 1 99 ? 2.671 -12.287 -12.049 1.00 90.00 99 THR A N 1
ATOM 769 C CA . THR A 1 99 ? 2.976 -13.455 -11.194 1.00 90.00 99 THR A CA 1
ATOM 770 C C . THR A 1 99 ? 4.478 -13.756 -11.047 1.00 90.00 99 THR A C 1
ATOM 772 O O . THR A 1 99 ? 4.897 -14.000 -9.919 1.00 90.00 99 THR A O 1
ATOM 775 N N . PRO A 1 100 ? 5.319 -13.695 -12.103 1.00 87.94 100 PRO A N 1
ATOM 776 C CA . PRO A 1 100 ? 6.746 -14.010 -11.981 1.00 87.94 100 PRO A CA 1
ATOM 777 C C . PRO A 1 100 ? 7.586 -12.996 -11.185 1.00 87.94 100 PRO A C 1
ATOM 779 O O . PRO A 1 100 ? 8.707 -13.316 -10.805 1.00 87.94 100 PRO A O 1
ATOM 782 N N . VAL A 1 101 ? 7.098 -11.766 -10.990 1.00 89.69 101 VAL A N 1
ATOM 783 C CA . VAL A 1 101 ? 7.887 -10.630 -10.460 1.00 89.69 101 VAL A CA 1
ATOM 784 C C . VAL A 1 101 ? 7.179 -9.834 -9.364 1.00 89.69 101 VAL A C 1
ATOM 786 O O . VAL A 1 101 ? 7.766 -8.928 -8.776 1.00 89.69 101 VAL A O 1
ATOM 789 N N . ILE A 1 102 ? 5.914 -10.146 -9.080 1.00 93.06 102 ILE A N 1
ATOM 790 C CA . ILE A 1 102 ? 5.060 -9.321 -8.225 1.00 93.06 102 ILE A CA 1
ATOM 791 C C . ILE A 1 102 ? 5.564 -9.239 -6.782 1.00 93.06 102 ILE A C 1
ATOM 793 O O . ILE A 1 102 ? 5.391 -8.214 -6.126 1.00 93.06 102 ILE A O 1
ATOM 797 N N . ASP A 1 103 ? 6.240 -10.277 -6.291 1.00 92.19 103 ASP A N 1
ATOM 798 C CA . ASP A 1 103 ? 6.904 -10.230 -4.990 1.00 92.19 103 ASP A CA 1
ATOM 799 C C . ASP A 1 103 ? 8.038 -9.211 -4.948 1.00 92.19 103 ASP A C 1
ATOM 801 O O . ASP A 1 103 ? 8.040 -8.351 -4.068 1.00 92.19 103 ASP A O 1
ATOM 805 N N . SER A 1 104 ? 8.941 -9.251 -5.929 1.00 91.12 104 SER A N 1
ATOM 806 C CA . SER A 1 104 ? 10.086 -8.342 -6.013 1.00 91.12 104 SER A CA 1
ATOM 807 C C . SER A 1 104 ? 9.654 -6.886 -6.163 1.00 91.12 104 SER A C 1
ATOM 809 O O . SER A 1 104 ? 10.192 -6.015 -5.482 1.00 91.12 104 SER A O 1
ATOM 811 N N . ILE A 1 105 ? 8.645 -6.618 -7.002 1.00 93.31 105 ILE A N 1
ATOM 812 C CA . ILE A 1 105 ? 8.110 -5.260 -7.188 1.00 93.31 105 ILE A CA 1
ATOM 813 C C . ILE A 1 105 ? 7.629 -4.689 -5.852 1.00 93.31 105 ILE A C 1
ATOM 815 O O . ILE A 1 105 ? 7.939 -3.555 -5.489 1.00 93.31 105 ILE A O 1
ATOM 819 N N . LEU A 1 106 ? 6.885 -5.493 -5.099 1.00 94.56 106 LEU A N 1
ATOM 820 C CA . LEU A 1 106 ? 6.225 -5.042 -3.882 1.00 94.56 106 LEU A CA 1
ATOM 821 C C . LEU A 1 106 ? 7.164 -5.009 -2.677 1.00 94.56 106 LEU A C 1
ATOM 823 O O . LEU A 1 106 ? 6.901 -4.268 -1.735 1.00 94.56 106 LEU A O 1
ATOM 827 N N . GLU A 1 107 ? 8.279 -5.738 -2.719 1.00 92.81 107 GLU A N 1
ATOM 828 C CA . GLU A 1 107 ? 9.385 -5.552 -1.781 1.00 92.81 107 GLU A CA 1
ATOM 829 C C . GLU A 1 107 ? 10.131 -4.231 -2.027 1.00 92.81 107 GLU A C 1
ATOM 831 O O . GLU A 1 107 ? 10.474 -3.538 -1.069 1.00 92.81 107 GLU A O 1
ATOM 836 N N . ILE A 1 108 ? 10.369 -3.855 -3.290 1.00 93.31 108 ILE A N 1
ATOM 837 C CA .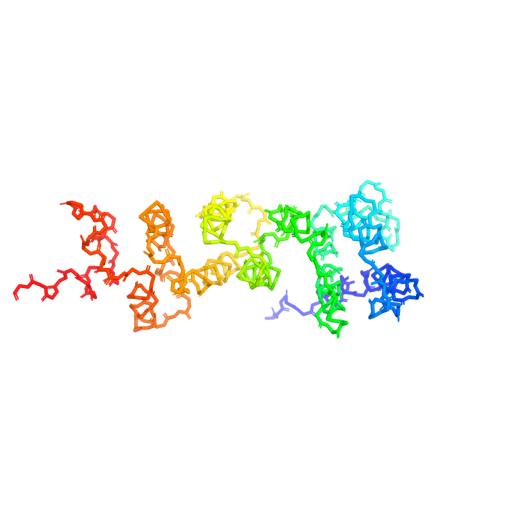 ILE A 1 108 ? 11.009 -2.574 -3.630 1.00 93.31 108 ILE A CA 1
ATOM 838 C C . ILE A 1 108 ? 10.105 -1.413 -3.213 1.00 93.31 108 ILE A C 1
ATOM 840 O O . ILE A 1 108 ? 10.544 -0.530 -2.480 1.00 93.31 108 ILE A O 1
ATOM 844 N N . PHE A 1 109 ? 8.824 -1.451 -3.581 1.00 95.44 109 PHE A N 1
ATOM 845 C CA . PHE A 1 109 ? 7.879 -0.388 -3.236 1.00 95.44 109 PHE A CA 1
ATOM 846 C C . PHE A 1 109 ? 7.542 -0.286 -1.740 1.00 95.44 109 PHE A C 1
ATOM 848 O O . PHE A 1 109 ? 6.997 0.725 -1.305 1.00 95.44 109 PHE A O 1
ATOM 855 N N . LEU A 1 110 ? 7.905 -1.282 -0.926 1.00 93.25 110 LEU A N 1
ATOM 856 C CA . LEU A 1 110 ? 7.804 -1.192 0.534 1.00 93.25 110 LEU A CA 1
ATOM 857 C C . LEU A 1 110 ? 8.899 -0.304 1.159 1.00 93.25 110 LEU A C 1
ATOM 859 O O . LEU A 1 110 ? 8.800 0.078 2.325 1.00 93.25 110 LEU A O 1
ATOM 863 N N . LYS A 1 111 ? 9.951 0.027 0.405 1.00 92.25 111 LYS A N 1
ATOM 864 C CA . LYS A 1 111 ? 11.091 0.821 0.878 1.00 92.25 111 LYS A CA 1
ATOM 865 C C . LYS A 1 111 ? 10.851 2.314 0.649 1.00 92.25 111 LYS A C 1
ATOM 867 O O . LYS A 1 111 ? 10.050 2.729 -0.188 1.00 92.25 111 LYS A O 1
ATOM 872 N N . PHE A 1 112 ? 11.582 3.141 1.392 1.00 88.88 112 PHE A N 1
ATOM 873 C CA . PHE A 1 112 ? 11.696 4.568 1.095 1.00 88.88 112 PHE A CA 1
ATOM 874 C C . PHE A 1 112 ? 12.406 4.763 -0.263 1.00 88.88 112 PHE A C 1
ATOM 876 O O . PHE A 1 112 ? 13.412 4.086 -0.487 1.00 88.88 112 PHE A O 1
ATOM 883 N N . PRO A 1 113 ? 11.938 5.660 -1.156 1.00 90.06 113 PRO A N 1
ATOM 884 C CA . PRO A 1 113 ? 10.868 6.655 -0.976 1.00 90.06 113 PRO A CA 1
ATOM 885 C C . PRO A 1 113 ? 9.440 6.204 -1.281 1.00 90.06 113 PRO A C 1
ATOM 887 O O . PRO A 1 113 ? 8.493 6.875 -0.877 1.00 90.06 113 PRO A O 1
ATOM 890 N N . TYR A 1 114 ? 9.274 5.064 -1.939 1.00 93.31 114 TYR A N 1
ATOM 891 C CA . TYR A 1 114 ? 8.012 4.629 -2.534 1.00 93.31 114 TYR A CA 1
ATOM 892 C C . TYR A 1 114 ? 6.871 4.430 -1.536 1.00 93.31 114 TYR A C 1
ATOM 894 O O . TYR A 1 114 ? 5.738 4.799 -1.827 1.00 93.31 114 TYR A O 1
ATOM 902 N N . ILE A 1 115 ? 7.165 3.892 -0.348 1.00 91.06 115 ILE A N 1
ATOM 903 C CA . ILE A 1 115 ? 6.149 3.601 0.678 1.00 91.06 115 ILE A CA 1
ATOM 904 C C . ILE A 1 115 ? 5.398 4.849 1.169 1.00 91.06 115 ILE A C 1
ATOM 906 O O . ILE A 1 115 ? 4.300 4.743 1.711 1.00 91.06 115 ILE A O 1
ATOM 910 N N . ASN A 1 116 ? 5.985 6.031 0.961 1.00 89.12 116 ASN A N 1
ATOM 911 C CA . ASN A 1 116 ? 5.400 7.313 1.339 1.00 89.12 116 ASN A CA 1
ATOM 912 C C . ASN A 1 116 ? 4.654 7.997 0.187 1.00 89.12 116 ASN A C 1
ATOM 914 O O . ASN A 1 116 ? 4.152 9.106 0.352 1.00 89.12 116 ASN A O 1
ATOM 918 N N . ASP A 1 117 ? 4.559 7.355 -0.973 1.00 92.00 117 ASP A N 1
ATOM 919 C CA . ASP A 1 117 ? 3.720 7.825 -2.061 1.00 92.00 117 ASP A CA 1
ATOM 920 C C . ASP A 1 117 ? 2.349 7.136 -2.009 1.00 92.00 117 ASP A C 1
ATOM 922 O O . ASP A 1 117 ? 2.237 5.911 -2.060 1.00 92.00 117 ASP A O 1
ATOM 926 N N . VAL A 1 118 ? 1.283 7.935 -1.920 1.00 93.00 118 VAL A N 1
ATOM 927 C CA . VAL A 1 118 ? -0.098 7.441 -1.777 1.00 93.00 118 VAL A CA 1
ATOM 928 C C . VAL A 1 118 ? -0.548 6.570 -2.947 1.00 93.00 118 VAL A C 1
ATOM 930 O O . VAL A 1 118 ? -1.278 5.600 -2.749 1.00 93.00 118 VAL A O 1
ATOM 933 N N . ARG A 1 119 ? -0.107 6.886 -4.167 1.00 95.00 119 ARG A N 1
ATOM 934 C CA . ARG A 1 119 ? -0.520 6.168 -5.373 1.00 95.00 119 ARG A CA 1
ATOM 935 C C . ARG A 1 119 ? 0.182 4.820 -5.463 1.00 95.00 119 ARG A C 1
ATOM 937 O O . ARG A 1 119 ? -0.464 3.821 -5.771 1.00 95.00 119 ARG A O 1
ATOM 944 N N . ILE A 1 120 ? 1.481 4.783 -5.170 1.00 96.00 120 ILE A N 1
ATOM 945 C CA . ILE A 1 120 ? 2.241 3.533 -5.110 1.00 96.00 120 ILE A CA 1
ATOM 946 C C . ILE A 1 120 ? 1.700 2.655 -3.981 1.00 96.00 120 ILE A C 1
ATOM 948 O O . ILE A 1 120 ? 1.455 1.472 -4.211 1.00 96.00 120 ILE A O 1
ATOM 952 N N . LEU A 1 121 ? 1.446 3.221 -2.796 1.00 95.25 121 LEU A N 1
ATOM 953 C CA . LEU A 1 121 ? 0.863 2.500 -1.663 1.00 95.25 121 LEU A CA 1
ATOM 954 C C . LEU A 1 121 ? -0.466 1.826 -2.038 1.00 95.25 121 LEU A C 1
ATOM 956 O O . LEU A 1 121 ? -0.625 0.621 -1.831 1.00 95.25 121 LEU A O 1
ATOM 960 N N . ASP A 1 122 ? -1.399 2.583 -2.622 1.00 95.06 122 ASP A N 1
ATOM 961 C CA . ASP A 1 122 ? -2.702 2.060 -3.042 1.00 95.06 122 ASP A CA 1
ATOM 962 C C . ASP A 1 122 ? -2.564 0.956 -4.100 1.00 95.06 122 ASP A C 1
ATOM 964 O O . ASP A 1 122 ? -3.131 -0.135 -3.965 1.00 95.06 122 ASP A O 1
ATOM 968 N N . TRP A 1 123 ? -1.725 1.190 -5.114 1.00 96.38 123 TRP A N 1
ATOM 969 C CA . TRP A 1 123 ? -1.434 0.196 -6.143 1.00 96.38 123 TRP A CA 1
ATOM 970 C C . TRP A 1 123 ? -0.885 -1.099 -5.534 1.00 96.38 123 TRP A C 1
ATOM 972 O O . TRP A 1 123 ? -1.342 -2.194 -5.877 1.00 96.38 123 TRP A O 1
ATOM 982 N N . CYS A 1 124 ? 0.032 -0.993 -4.571 1.00 95.81 124 CYS A N 1
ATOM 983 C CA . CYS A 1 124 ? 0.621 -2.144 -3.901 1.00 95.81 124 CYS A CA 1
ATOM 984 C C . CYS A 1 124 ? -0.415 -2.989 -3.151 1.00 95.81 124 CYS A C 1
ATOM 986 O O . CYS A 1 124 ? -0.410 -4.218 -3.276 1.00 95.81 124 CYS A O 1
ATOM 988 N N . PHE A 1 125 ? -1.331 -2.353 -2.414 1.00 94.81 125 PHE A N 1
ATOM 989 C CA . PHE A 1 125 ? -2.431 -3.052 -1.747 1.00 94.81 125 PHE A CA 1
ATOM 990 C C . PHE A 1 125 ? -3.353 -3.749 -2.747 1.00 94.81 125 PHE A C 1
ATOM 992 O O . PHE A 1 125 ? -3.709 -4.914 -2.549 1.00 94.81 125 PHE A O 1
ATOM 999 N N . ASN A 1 126 ? -3.702 -3.080 -3.847 1.00 93.81 126 ASN A N 1
ATOM 1000 C CA . ASN A 1 126 ? -4.545 -3.660 -4.892 1.00 93.81 126 ASN A CA 1
ATOM 1001 C C . ASN A 1 126 ? -3.886 -4.888 -5.538 1.00 93.81 126 ASN A C 1
ATOM 1003 O O . ASN A 1 126 ? -4.533 -5.926 -5.695 1.00 93.81 126 ASN A O 1
ATOM 1007 N N . LYS A 1 127 ? -2.580 -4.835 -5.828 1.00 94.19 127 LYS A N 1
ATOM 1008 C CA . LYS A 1 127 ? -1.857 -6.007 -6.339 1.00 94.19 127 LYS A CA 1
ATOM 1009 C C . LYS A 1 127 ? -1.701 -7.113 -5.297 1.00 94.19 127 LYS A C 1
ATOM 1011 O O . LYS A 1 127 ? -1.816 -8.285 -5.650 1.00 94.19 127 LYS A O 1
ATOM 1016 N N . ARG A 1 128 ? -1.508 -6.788 -4.013 1.00 93.44 128 ARG A N 1
ATOM 1017 C CA . ARG A 1 128 ? -1.510 -7.810 -2.949 1.00 93.44 128 ARG A CA 1
ATOM 1018 C C . ARG A 1 128 ? -2.847 -8.533 -2.860 1.00 93.44 128 ARG A C 1
ATOM 1020 O O . ARG A 1 128 ? -2.860 -9.753 -2.738 1.00 93.44 128 ARG A O 1
ATOM 1027 N N . MET A 1 129 ? -3.955 -7.811 -3.000 1.00 90.38 129 MET A N 1
ATOM 1028 C CA . MET A 1 129 ? -5.281 -8.427 -3.053 1.00 90.38 129 MET A CA 1
ATOM 1029 C C . MET A 1 129 ? -5.449 -9.364 -4.247 1.00 90.38 129 MET A C 1
ATOM 1031 O O . MET A 1 129 ? -6.057 -10.421 -4.105 1.00 90.38 129 MET A O 1
ATOM 1035 N N . GLN A 1 130 ? -4.898 -8.989 -5.401 1.00 92.06 130 GLN A N 1
ATOM 1036 C CA . GLN A 1 130 ? -5.037 -9.741 -6.644 1.00 92.06 130 GLN A CA 1
ATOM 1037 C C . GLN A 1 130 ? -4.216 -11.041 -6.674 1.00 92.06 130 GLN A C 1
ATOM 1039 O O . GLN A 1 130 ? -4.692 -12.037 -7.211 1.00 92.06 130 GLN A O 1
ATOM 1044 N N . TYR A 1 131 ? -2.986 -11.031 -6.153 1.00 92.69 131 TYR A N 1
ATOM 1045 C CA . TYR A 1 131 ? -2.015 -12.106 -6.406 1.00 92.69 131 TYR A CA 1
ATOM 1046 C C . TYR A 1 131 ? -1.757 -13.049 -5.221 1.00 92.69 131 TYR A C 1
ATOM 1048 O O . TYR A 1 131 ? -1.118 -14.080 -5.415 1.00 92.69 131 TYR A O 1
ATOM 1056 N N . PHE A 1 132 ? -2.222 -12.725 -4.011 1.00 93.31 132 PHE A N 1
ATOM 1057 C CA . PHE A 1 132 ? -1.796 -13.419 -2.789 1.00 93.31 132 PHE A CA 1
ATOM 1058 C C . PHE A 1 132 ? -2.947 -14.048 -2.007 1.00 93.31 132 PHE A C 1
ATOM 1060 O O . PHE A 1 132 ? -4.105 -13.658 -2.151 1.00 93.31 132 PHE A O 1
ATOM 1067 N N . GLY A 1 133 ? -2.610 -15.022 -1.157 1.00 92.38 133 GLY A N 1
ATOM 1068 C CA . GLY A 1 133 ? -3.515 -15.603 -0.169 1.00 92.38 133 GLY A CA 1
ATOM 1069 C C . GLY A 1 133 ? -3.704 -14.705 1.057 1.00 92.38 133 GLY A C 1
ATOM 1070 O O . GLY A 1 133 ? -3.013 -13.702 1.245 1.00 92.38 133 GLY A O 1
ATOM 1071 N N . ASP A 1 134 ? -4.670 -15.052 1.905 1.00 89.31 134 ASP A N 1
ATOM 1072 C CA . ASP A 1 134 ? -5.075 -14.196 3.029 1.00 89.31 134 ASP A CA 1
ATOM 1073 C C . ASP A 1 134 ? -3.972 -14.013 4.084 1.00 89.31 134 ASP A C 1
ATOM 1075 O O . ASP A 1 134 ? -3.794 -12.916 4.616 1.00 89.31 134 ASP A O 1
ATOM 1079 N N . SER A 1 135 ? -3.164 -15.048 4.328 1.00 89.94 135 SER A N 1
ATOM 1080 C CA . SER A 1 135 ? -2.021 -14.983 5.250 1.00 89.94 135 SER A CA 1
ATOM 1081 C C . SER A 1 135 ? -0.970 -13.968 4.782 1.00 89.94 135 SER A C 1
ATOM 1083 O O . SER A 1 135 ? -0.509 -13.117 5.549 1.00 89.94 135 SER A O 1
ATOM 1085 N N . GLU A 1 136 ? -0.615 -14.010 3.500 1.00 91.88 136 GLU A N 1
ATOM 1086 C CA . GLU A 1 136 ? 0.366 -13.125 2.883 1.00 91.88 136 GLU A CA 1
ATOM 1087 C C . GLU A 1 136 ? -0.132 -11.676 2.839 1.00 91.88 136 GLU A C 1
ATOM 1089 O O . GLU A 1 136 ? 0.641 -10.759 3.132 1.00 91.88 136 GLU A O 1
ATOM 1094 N N . LYS A 1 137 ? -1.427 -11.456 2.563 1.00 91.75 137 LYS A N 1
ATOM 1095 C CA . LYS A 1 137 ? -2.061 -10.127 2.627 1.00 91.75 137 LYS A CA 1
ATOM 1096 C C . LYS A 1 137 ? -1.929 -9.513 4.021 1.00 91.75 137 LYS A C 1
ATOM 1098 O O . LYS A 1 137 ? -1.515 -8.359 4.139 1.00 91.75 137 LYS A O 1
ATOM 1103 N N . ILE A 1 138 ? -2.242 -10.276 5.072 1.00 90.88 138 ILE A N 1
ATOM 1104 C CA . ILE A 1 138 ? -2.132 -9.821 6.469 1.00 90.88 138 ILE A CA 1
ATOM 1105 C C . ILE A 1 138 ? -0.674 -9.516 6.819 1.00 90.88 138 ILE A C 1
ATOM 1107 O O . ILE A 1 138 ? -0.386 -8.476 7.415 1.00 90.88 138 ILE A O 1
ATOM 1111 N N . LYS A 1 139 ? 0.265 -10.390 6.428 1.00 92.00 139 LYS A N 1
ATOM 1112 C CA . LYS A 1 139 ? 1.700 -10.185 6.673 1.00 92.00 139 LYS A CA 1
ATOM 1113 C C . LYS A 1 139 ? 2.202 -8.903 6.007 1.00 92.00 139 LYS A C 1
ATOM 1115 O O . LYS A 1 139 ? 2.942 -8.146 6.634 1.00 92.00 139 LYS A O 1
ATOM 1120 N N . TYR A 1 140 ? 1.783 -8.650 4.769 1.00 92.06 140 TYR A N 1
ATOM 1121 C CA . TYR A 1 140 ? 2.121 -7.431 4.042 1.00 92.06 140 TYR A CA 1
ATOM 1122 C C . TYR A 1 140 ? 1.543 -6.184 4.720 1.00 92.06 140 TYR A C 1
ATOM 1124 O O . TYR A 1 140 ? 2.295 -5.257 5.006 1.00 92.06 140 TYR A O 1
ATOM 1132 N N . ALA A 1 141 ? 0.253 -6.192 5.071 1.00 92.69 141 ALA A N 1
ATOM 1133 C CA . ALA A 1 141 ? -0.398 -5.092 5.785 1.00 92.69 141 ALA A CA 1
ATOM 1134 C C . ALA A 1 141 ? 0.311 -4.755 7.110 1.00 92.69 141 ALA A C 1
ATOM 1136 O O . ALA A 1 141 ? 0.633 -3.596 7.369 1.00 92.69 141 ALA A O 1
ATOM 1137 N N . CYS A 1 142 ? 0.652 -5.776 7.907 1.00 91.31 142 CYS A N 1
ATOM 1138 C CA . CYS A 1 142 ? 1.457 -5.601 9.118 1.00 91.31 142 CYS A CA 1
ATOM 1139 C C . CYS A 1 142 ? 2.816 -4.955 8.811 1.00 91.31 142 CYS A C 1
ATOM 1141 O O . CYS A 1 142 ? 3.302 -4.134 9.583 1.00 91.31 142 CYS A O 1
ATOM 1143 N N . SER A 1 143 ? 3.460 -5.350 7.711 1.00 91.56 143 SER A N 1
ATOM 1144 C CA . SER A 1 143 ? 4.759 -4.804 7.322 1.00 91.56 143 SER A CA 1
ATOM 1145 C C . SER A 1 143 ? 4.653 -3.325 6.954 1.00 91.56 143 SER A C 1
ATOM 1147 O O . SER A 1 143 ? 5.400 -2.519 7.499 1.00 91.56 143 SER A O 1
ATOM 1149 N N . VAL A 1 144 ? 3.677 -2.956 6.124 1.00 92.06 144 VAL A N 1
ATOM 1150 C CA . VAL A 1 144 ? 3.413 -1.568 5.717 1.00 92.06 144 VAL A CA 1
ATOM 1151 C C . VAL A 1 144 ? 3.182 -0.659 6.927 1.00 92.06 144 VAL A C 1
ATOM 1153 O O . VAL A 1 144 ? 3.847 0.367 7.050 1.00 92.06 144 VAL A O 1
ATOM 1156 N N . ILE A 1 145 ? 2.314 -1.061 7.866 1.00 90.06 145 ILE A N 1
ATOM 1157 C CA . ILE A 1 145 ? 2.021 -0.282 9.086 1.00 90.06 145 ILE A CA 1
ATOM 1158 C C . ILE A 1 145 ? 3.289 -0.008 9.912 1.00 90.06 145 ILE A C 1
ATOM 1160 O O . ILE A 1 145 ? 3.410 1.043 10.538 1.00 90.06 145 ILE A O 1
ATOM 1164 N N . ASN A 1 146 ? 4.235 -0.949 9.922 1.00 87.38 146 ASN A N 1
ATOM 1165 C CA . ASN A 1 146 ? 5.492 -0.803 10.655 1.00 87.38 146 ASN A CA 1
ATOM 1166 C C . ASN A 1 146 ? 6.543 0.036 9.910 1.00 87.38 146 ASN A C 1
ATOM 1168 O O . ASN A 1 146 ? 7.430 0.580 10.562 1.00 87.38 146 ASN A O 1
ATOM 1172 N N . HIS A 1 147 ? 6.467 0.126 8.578 1.00 85.38 147 HIS A N 1
ATOM 1173 C CA . HIS A 1 147 ? 7.406 0.908 7.763 1.00 85.38 147 HIS A CA 1
ATOM 1174 C C . HIS A 1 147 ? 7.005 2.380 7.636 1.00 85.38 147 HIS A C 1
ATOM 1176 O O . HIS A 1 147 ? 7.879 3.230 7.476 1.00 85.38 147 HIS A O 1
ATOM 1182 N N . ILE A 1 148 ? 5.709 2.690 7.706 1.00 82.69 148 ILE A N 1
ATOM 1183 C CA . ILE A 1 148 ? 5.234 4.074 7.656 1.00 82.69 148 ILE A CA 1
ATOM 1184 C C . ILE A 1 148 ? 5.596 4.775 8.972 1.00 82.69 148 ILE A C 1
ATOM 1186 O O . ILE A 1 148 ? 5.221 4.338 10.064 1.00 82.69 148 ILE A O 1
ATOM 1190 N N . ASP A 1 149 ? 6.337 5.881 8.8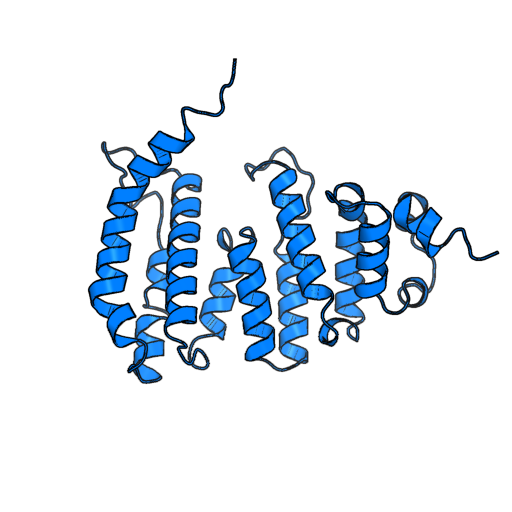66 1.00 74.75 149 ASP A N 1
ATOM 1191 C CA . ASP A 1 149 ? 6.707 6.697 10.021 1.00 74.75 149 ASP A CA 1
ATOM 1192 C C . ASP A 1 149 ? 5.518 7.565 10.460 1.00 74.75 149 ASP A C 1
ATOM 1194 O O . ASP A 1 149 ? 5.247 8.637 9.918 1.00 74.75 149 ASP A O 1
ATOM 1198 N N . PHE A 1 150 ? 4.822 7.074 11.483 1.00 70.62 150 PHE A N 1
ATOM 1199 C CA . PHE A 1 150 ? 3.741 7.754 12.195 1.00 70.62 150 PHE A CA 1
ATOM 1200 C C . PHE A 1 150 ? 4.249 8.693 13.311 1.00 70.62 150 PHE A C 1
ATOM 1202 O O . PHE A 1 150 ? 3.500 9.064 14.214 1.00 70.62 150 PHE A O 1
ATOM 1209 N N . SER A 1 151 ? 5.535 9.054 13.340 1.00 65.38 151 SER A N 1
ATOM 1210 C CA . SER A 1 151 ? 6.018 10.044 14.302 1.00 65.38 151 SER A CA 1
ATOM 1211 C C . SER A 1 151 ? 5.659 11.468 13.858 1.00 65.38 151 SER A C 1
ATOM 1213 O O . SER A 1 151 ? 5.894 11.889 12.717 1.00 65.38 151 SER A O 1
ATOM 1215 N N . ARG A 1 152 ? 5.142 12.251 14.814 1.00 59.34 152 ARG A N 1
ATOM 1216 C CA . ARG A 1 152 ? 4.957 13.711 14.702 1.00 59.34 152 ARG A CA 1
ATOM 1217 C C . ARG A 1 152 ? 6.273 14.487 14.855 1.00 59.34 152 ARG A C 1
ATOM 1219 O O . ARG A 1 152 ? 6.260 15.665 15.197 1.00 59.34 152 ARG A O 1
ATOM 1226 N N . ASP A 1 153 ? 7.414 13.827 14.666 1.00 54.91 153 ASP A N 1
ATOM 1227 C CA . ASP A 1 153 ? 8.711 14.470 14.809 1.00 54.91 153 ASP A CA 1
ATOM 1228 C C . ASP A 1 153 ? 8.919 15.464 13.657 1.00 54.91 153 ASP A C 1
ATOM 1230 O O . ASP A 1 153 ? 9.083 15.077 12.497 1.00 54.91 153 ASP A O 1
ATOM 1234 N N . GLN A 1 154 ? 8.860 16.752 13.998 1.00 49.31 154 GLN A N 1
ATOM 1235 C CA . GLN A 1 154 ? 9.046 17.882 13.084 1.00 49.31 154 GLN A CA 1
ATOM 1236 C C . GLN A 1 154 ? 10.515 18.056 12.659 1.00 49.31 154 GLN A C 1
ATOM 1238 O O . GLN A 1 154 ? 10.806 18.911 11.829 1.00 49.31 154 GLN A O 1
ATOM 1243 N N . SER A 1 155 ? 11.448 17.282 13.233 1.00 52.69 155 SER A N 1
ATOM 1244 C CA . SER A 1 155 ? 12.885 17.395 12.950 1.00 52.69 155 SER A CA 1
ATOM 1245 C C . SER A 1 155 ? 13.366 16.588 11.740 1.00 52.69 155 SER A C 1
ATOM 1247 O O . SER A 1 155 ? 14.499 16.779 11.299 1.00 52.69 155 SER A O 1
ATOM 1249 N N . LYS A 1 156 ? 12.534 15.690 11.194 1.00 49.66 156 LYS A N 1
ATOM 1250 C CA . LYS A 1 156 ? 12.874 14.887 10.012 1.00 49.66 156 LYS A CA 1
ATOM 1251 C C . LYS A 1 156 ? 12.270 15.518 8.761 1.00 49.66 156 LYS A C 1
ATOM 1253 O O . LYS A 1 156 ? 11.064 15.737 8.720 1.00 49.66 156 LYS A O 1
ATOM 1258 N N . ASP A 1 157 ? 13.110 15.718 7.746 1.00 47.84 157 ASP A N 1
ATOM 1259 C CA . ASP A 1 157 ? 12.887 16.358 6.430 1.00 47.84 157 ASP A CA 1
ATOM 1260 C C . ASP A 1 157 ? 11.760 15.775 5.541 1.00 47.84 157 ASP A C 1
ATOM 1262 O O . ASP A 1 157 ? 11.723 16.000 4.331 1.00 47.84 157 ASP A O 1
ATOM 1266 N N . PHE A 1 158 ? 10.805 15.032 6.098 1.00 46.12 158 PHE A N 1
ATOM 1267 C CA . PHE A 1 158 ? 9.623 14.624 5.356 1.00 46.12 158 PHE A CA 1
ATOM 1268 C C . PHE A 1 158 ? 8.632 15.768 5.220 1.00 46.12 158 PHE A C 1
ATOM 1270 O O . PHE A 1 158 ? 8.285 16.433 6.194 1.00 46.12 158 PHE A O 1
ATOM 1277 N N . SER A 1 159 ? 8.142 15.930 3.990 1.00 50.47 159 SER A N 1
ATOM 1278 C CA . SER A 1 159 ? 7.051 16.816 3.600 1.00 50.47 159 SER A CA 1
ATOM 1279 C C . SER A 1 159 ? 5.991 16.955 4.697 1.00 50.47 159 SER A C 1
ATOM 1281 O O . SER A 1 159 ? 5.565 15.937 5.242 1.00 50.47 159 SER A O 1
ATOM 1283 N N . CYS A 1 160 ? 5.596 18.208 4.954 1.00 58.94 160 CYS A N 1
ATOM 1284 C CA . CYS A 1 160 ? 4.471 18.697 5.762 1.00 58.94 160 CYS A CA 1
ATOM 1285 C C . CYS A 1 160 ? 3.545 17.616 6.350 1.00 58.94 160 CYS A C 1
ATOM 1287 O O . CYS A 1 160 ? 3.083 16.748 5.615 1.00 58.94 160 CYS A O 1
ATOM 1289 N N . ASP A 1 161 ? 3.159 17.748 7.625 1.00 65.25 161 ASP A N 1
ATOM 1290 C CA . ASP A 1 161 ? 2.203 16.869 8.328 1.00 65.25 161 ASP A CA 1
ATOM 1291 C C . ASP A 1 161 ? 0.999 16.420 7.471 1.00 65.25 161 ASP A C 1
ATOM 1293 O O . ASP A 1 161 ? 0.545 15.283 7.580 1.00 65.25 161 ASP A O 1
ATOM 1297 N N . GLN A 1 162 ? 0.541 17.260 6.537 1.00 69.44 162 GLN A N 1
ATOM 1298 C CA . GLN A 1 162 ? -0.491 16.935 5.546 1.00 69.44 162 GLN A CA 1
ATOM 1299 C C . GLN A 1 162 ? -0.190 15.719 4.653 1.00 69.44 162 GLN A C 1
ATOM 1301 O O . GLN A 1 162 ? -1.098 14.943 4.367 1.00 69.44 162 GLN A O 1
ATOM 1306 N N . SER A 1 163 ? 1.044 15.527 4.187 1.00 76.19 163 SER A N 1
ATOM 1307 C CA . SER A 1 163 ? 1.407 14.354 3.382 1.00 76.19 163 SER A CA 1
ATOM 1308 C C . SER A 1 163 ? 1.375 13.080 4.222 1.00 76.19 163 SER A C 1
ATOM 1310 O O . SER A 1 163 ? 0.824 12.076 3.781 1.00 76.19 163 SER A O 1
ATOM 1312 N N . LYS A 1 164 ? 1.881 13.136 5.464 1.00 78.44 164 LYS A N 1
ATOM 1313 C CA . LYS A 1 164 ? 1.797 12.016 6.418 1.00 78.44 164 LYS A CA 1
ATOM 1314 C C . LYS A 1 164 ? 0.342 11.650 6.718 1.00 78.44 164 LYS A C 1
ATOM 1316 O O . LYS A 1 164 ? 0.002 10.471 6.732 1.00 78.44 164 LYS A O 1
ATOM 1321 N N . ILE A 1 165 ? -0.522 12.654 6.883 1.00 80.12 165 ILE A N 1
ATOM 1322 C CA . ILE A 1 165 ? -1.969 12.467 7.054 1.00 80.12 165 ILE A CA 1
ATOM 1323 C C . ILE A 1 165 ? -2.577 11.757 5.838 1.00 80.12 165 ILE A C 1
ATOM 1325 O O . ILE A 1 165 ? -3.263 10.758 6.018 1.00 80.12 165 ILE A O 1
ATOM 1329 N N . LYS A 1 166 ? -2.271 12.185 4.607 1.00 84.94 166 LYS A N 1
ATOM 1330 C CA . LYS A 1 166 ? -2.784 11.529 3.387 1.00 84.94 166 LYS A CA 1
ATOM 1331 C C . LYS A 1 166 ? -2.314 10.080 3.235 1.00 84.94 166 LYS A C 1
ATOM 1333 O O . LYS A 1 166 ? -3.088 9.229 2.795 1.00 84.94 166 LYS A O 1
ATOM 1338 N N . ILE A 1 167 ? -1.061 9.789 3.589 1.00 87.75 167 ILE A N 1
ATOM 1339 C CA . ILE A 1 167 ? -0.516 8.421 3.596 1.00 87.75 167 ILE A CA 1
ATOM 1340 C C . ILE A 1 167 ? -1.273 7.568 4.617 1.00 87.75 167 ILE A C 1
ATOM 1342 O O . ILE A 1 167 ? -1.719 6.471 4.288 1.00 87.75 167 ILE A O 1
ATOM 1346 N N . ALA A 1 168 ? -1.468 8.090 5.831 1.00 86.44 168 ALA A N 1
ATOM 1347 C CA . ALA A 1 168 ? -2.227 7.422 6.880 1.00 86.44 168 ALA A CA 1
ATOM 1348 C C . ALA A 1 168 ? -3.682 7.162 6.454 1.00 86.44 168 ALA A C 1
ATOM 1350 O O . ALA A 1 168 ? -4.148 6.030 6.552 1.00 86.44 168 ALA A O 1
ATOM 1351 N N . GLU A 1 169 ? -4.378 8.167 5.917 1.00 87.06 169 GLU A N 1
ATOM 1352 C CA . GLU A 1 169 ? -5.734 8.021 5.374 1.00 87.06 169 GLU A CA 1
ATOM 1353 C C . GLU A 1 169 ? -5.779 6.914 4.310 1.00 87.06 169 GLU A C 1
ATOM 1355 O O . GLU A 1 169 ? -6.565 5.974 4.430 1.00 87.06 169 GLU A O 1
ATOM 1360 N N . THR A 1 170 ? -4.888 6.967 3.314 1.00 90.12 170 THR A N 1
ATOM 1361 C CA . THR A 1 170 ? -4.812 5.975 2.223 1.00 90.12 170 THR A CA 1
ATOM 1362 C C . THR A 1 170 ? -4.557 4.561 2.745 1.00 90.12 170 THR A C 1
ATOM 1364 O O . THR A 1 170 ? -5.163 3.599 2.264 1.00 90.12 170 THR A O 1
ATOM 1367 N N . LEU A 1 171 ? -3.686 4.421 3.748 1.00 91.94 171 LEU A N 1
ATOM 1368 C CA . LEU A 1 171 ? -3.424 3.147 4.405 1.00 91.94 171 LEU A CA 1
ATOM 1369 C C . LEU A 1 171 ? -4.696 2.590 5.045 1.00 91.94 171 LEU A C 1
ATOM 1371 O O . LEU A 1 171 ? -5.072 1.452 4.772 1.00 91.94 171 LEU A O 1
ATOM 1375 N N . PHE A 1 172 ? -5.365 3.378 5.884 1.00 89.94 172 PHE A N 1
ATOM 1376 C CA . PHE A 1 172 ? -6.549 2.913 6.599 1.00 89.94 172 PHE A CA 1
ATOM 1377 C C . PHE A 1 172 ? -7.716 2.619 5.650 1.00 89.94 172 PHE A C 1
ATOM 1379 O O . PHE A 1 172 ? -8.392 1.609 5.826 1.00 89.94 172 PHE A O 1
ATOM 1386 N N . PHE A 1 173 ? -7.901 3.398 4.582 1.00 88.44 173 PHE A N 1
ATOM 1387 C CA . PHE A 1 173 ? -8.875 3.060 3.538 1.00 88.44 173 PHE A CA 1
ATOM 1388 C C . PHE A 1 173 ? -8.563 1.730 2.845 1.00 88.44 173 PHE A C 1
ATOM 1390 O O . PHE A 1 173 ? -9.476 0.971 2.526 1.00 88.44 173 PHE A O 1
ATOM 1397 N N . ASN A 1 174 ? -7.288 1.398 2.644 1.00 90.50 174 ASN A N 1
ATOM 1398 C CA . ASN A 1 174 ? -6.918 0.099 2.091 1.00 90.50 174 ASN A CA 1
ATOM 1399 C C . ASN A 1 174 ? -7.146 -1.062 3.068 1.00 90.50 174 ASN A C 1
ATOM 1401 O O . ASN A 1 174 ? -7.426 -2.178 2.625 1.00 90.50 174 ASN A O 1
ATOM 1405 N N . LEU A 1 175 ? -7.078 -0.800 4.375 1.00 89.94 175 LEU A N 1
ATOM 1406 C CA . LEU A 1 175 ? -7.296 -1.785 5.437 1.00 89.94 175 LEU A CA 1
ATOM 1407 C C . LEU A 1 175 ? -8.780 -2.014 5.786 1.00 89.94 175 LEU A C 1
ATOM 1409 O O . LEU A 1 175 ? -9.087 -3.009 6.430 1.00 89.94 175 LEU A O 1
ATOM 1413 N N . ASP A 1 176 ? -9.698 -1.164 5.307 1.00 83.44 176 ASP A N 1
ATOM 1414 C CA . ASP A 1 176 ? -11.170 -1.324 5.400 1.00 83.44 176 ASP A CA 1
ATOM 1415 C C . ASP A 1 176 ? -11.667 -2.632 4.728 1.00 83.44 176 ASP A C 1
ATOM 1417 O O . ASP A 1 176 ? -12.718 -3.189 5.051 1.00 83.44 176 ASP A O 1
ATOM 1421 N N . LYS A 1 177 ? -10.885 -3.196 3.802 1.00 78.25 177 LYS A N 1
ATOM 1422 C CA . LYS A 1 177 ? -11.272 -4.383 3.025 1.00 78.25 177 LYS A CA 1
ATOM 1423 C C . LYS A 1 177 ? -11.483 -5.617 3.929 1.00 78.25 177 LYS A C 1
ATOM 1425 O O . LYS A 1 177 ? -10.641 -5.942 4.762 1.00 78.25 177 LYS A O 1
ATOM 1430 N N . GLU A 1 178 ? -12.577 -6.355 3.694 1.00 70.50 178 GLU A N 1
ATOM 1431 C CA . GLU A 1 178 ? -13.079 -7.482 4.516 1.00 70.50 178 GLU A CA 1
ATOM 1432 C C . GLU A 1 178 ? -11.998 -8.489 4.953 1.00 70.50 178 GLU A C 1
ATOM 1434 O O . GLU A 1 178 ? -11.971 -8.924 6.103 1.00 70.50 178 GLU A O 1
ATOM 1439 N N . HIS A 1 179 ? -11.046 -8.799 4.070 1.00 74.38 179 HIS A N 1
ATOM 1440 C CA . HIS A 1 179 ? -9.957 -9.747 4.330 1.00 74.38 179 HIS A CA 1
ATOM 1441 C C . HIS A 1 179 ? -9.061 -9.389 5.528 1.00 74.38 179 HIS A C 1
ATOM 1443 O O . HIS A 1 179 ? -8.407 -10.271 6.083 1.00 74.38 179 HIS A O 1
ATOM 1449 N N . TYR A 1 180 ? -9.005 -8.119 5.934 1.00 80.56 180 TYR A N 1
ATOM 1450 C CA . TYR A 1 180 ? -8.151 -7.666 7.034 1.00 80.56 180 TYR A CA 1
ATOM 1451 C C . TYR A 1 180 ? -8.831 -7.723 8.404 1.00 80.56 180 TYR A C 1
ATOM 1453 O O . TYR A 1 180 ? -8.139 -7.751 9.424 1.00 80.56 180 TYR A O 1
ATOM 1461 N N . LYS A 1 181 ? -10.166 -7.811 8.440 1.00 74.25 181 LYS A N 1
ATOM 1462 C CA . LYS A 1 181 ? -10.961 -7.706 9.672 1.00 74.25 181 LYS A CA 1
ATOM 1463 C C . LYS A 1 181 ? -10.771 -8.888 10.620 1.00 74.25 181 LYS A C 1
ATOM 1465 O O . LYS A 1 181 ? -10.765 -8.722 11.829 1.00 74.25 181 LYS A O 1
ATOM 1470 N N . ASN A 1 182 ? -10.480 -10.074 10.092 1.00 73.88 182 ASN A N 1
ATOM 1471 C CA . ASN A 1 182 ? -10.349 -11.287 10.907 1.00 73.88 182 ASN A CA 1
ATOM 1472 C C . ASN A 1 182 ? -8.982 -11.441 11.602 1.00 73.88 182 ASN A C 1
ATOM 1474 O O . ASN A 1 182 ? -8.734 -12.441 12.279 1.00 73.88 182 ASN A O 1
ATOM 1478 N N . SER A 1 183 ? -8.059 -10.489 11.427 1.00 83.69 183 SER A N 1
ATOM 1479 C CA . SER A 1 183 ? -6.717 -10.577 12.000 1.00 83.69 183 SER A CA 1
ATOM 1480 C C . SER A 1 183 ? -6.578 -9.711 13.245 1.00 83.69 183 SER A C 1
ATOM 1482 O O . SER A 1 183 ? -6.264 -8.526 13.153 1.00 83.69 183 SER A O 1
ATOM 1484 N N . ARG A 1 184 ? -6.703 -10.329 14.427 1.00 81.75 184 ARG A N 1
ATOM 1485 C CA . ARG A 1 184 ? -6.501 -9.647 15.718 1.00 81.75 184 ARG A CA 1
ATOM 1486 C C . ARG A 1 184 ? -5.169 -8.892 15.786 1.00 81.75 184 ARG A C 1
ATOM 1488 O O . ARG A 1 184 ? -5.137 -7.734 16.176 1.00 81.75 184 ARG A O 1
ATOM 1495 N N . LYS A 1 185 ? -4.079 -9.523 15.337 1.00 84.25 185 LYS A N 1
ATOM 1496 C CA . LYS A 1 185 ? -2.744 -8.902 15.299 1.00 84.25 185 LYS A CA 1
ATOM 1497 C C . LYS A 1 185 ? -2.722 -7.630 14.445 1.00 84.25 185 LYS A C 1
ATOM 1499 O O . LYS A 1 185 ? -2.075 -6.654 14.808 1.00 84.25 185 LYS A O 1
ATOM 1504 N N . LEU A 1 186 ? -3.378 -7.660 13.286 1.00 87.69 186 LEU A N 1
ATOM 1505 C CA . LEU A 1 186 ? -3.450 -6.500 12.406 1.00 87.69 186 LEU A CA 1
ATOM 1506 C C . LEU A 1 186 ? -4.340 -5.413 13.013 1.00 87.69 186 LEU A C 1
ATOM 1508 O O . LEU A 1 186 ? -3.967 -4.249 12.964 1.00 87.69 186 LEU A O 1
ATOM 1512 N N . GLN A 1 187 ? -5.463 -5.783 13.627 1.00 85.94 187 GLN A N 1
ATOM 1513 C CA . GLN A 1 187 ? -6.351 -4.838 14.300 1.00 85.94 187 GLN A CA 1
ATOM 1514 C C . GLN A 1 187 ? -5.662 -4.121 15.472 1.00 85.94 187 GLN A C 1
ATOM 1516 O O . GLN A 1 187 ? -5.788 -2.906 15.586 1.00 85.94 187 GLN A O 1
ATOM 1521 N N . GLU A 1 188 ? -4.879 -4.831 16.289 1.00 83.69 188 GLU A N 1
ATOM 1522 C CA . GLU A 1 188 ? -4.070 -4.225 17.359 1.00 83.69 188 GLU A CA 1
ATOM 1523 C C . GLU A 1 188 ? -3.068 -3.198 16.788 1.00 83.69 188 GLU A C 1
ATOM 1525 O O . GLU A 1 188 ? -2.981 -2.074 17.276 1.00 83.69 188 GLU A O 1
ATOM 1530 N N . LEU A 1 189 ? -2.384 -3.523 15.681 1.00 87.38 189 LEU A N 1
ATOM 1531 C CA . LEU A 1 189 ? -1.475 -2.583 15.006 1.00 87.38 189 LEU A CA 1
ATOM 1532 C C . LEU A 1 189 ? -2.199 -1.376 14.393 1.00 87.38 189 LEU A C 1
ATOM 1534 O O . LEU A 1 189 ? -1.705 -0.253 14.477 1.00 87.38 189 LEU A O 1
ATOM 1538 N N . ILE A 1 190 ? -3.351 -1.601 13.754 1.00 87.25 190 ILE A N 1
ATOM 1539 C CA . ILE A 1 190 ? -4.194 -0.537 13.194 1.00 87.25 190 ILE A CA 1
ATOM 1540 C C . ILE A 1 190 ? -4.599 0.418 14.303 1.00 87.25 190 ILE A C 1
ATOM 1542 O O . ILE A 1 190 ? -4.482 1.627 14.128 1.00 87.25 190 ILE A O 1
ATOM 1546 N N . TRP A 1 191 ? -5.039 -0.117 15.439 1.00 84.56 191 TRP A N 1
ATOM 1547 C CA . TRP A 1 191 ? -5.455 0.667 16.587 1.00 84.56 191 TRP A CA 1
ATOM 1548 C C . TRP A 1 191 ? -4.352 1.604 17.076 1.00 84.56 191 TRP A C 1
ATOM 1550 O O . TRP A 1 191 ? -4.558 2.821 17.123 1.00 84.56 191 TRP A O 1
ATOM 1560 N N . ASP A 1 192 ? -3.173 1.046 17.364 1.00 81.50 192 ASP A N 1
ATOM 1561 C CA . ASP A 1 192 ? -2.032 1.796 17.894 1.00 81.50 192 ASP A CA 1
ATOM 1562 C C . ASP A 1 192 ? -1.655 2.985 16.999 1.00 81.50 192 ASP A C 1
ATOM 1564 O O . ASP A 1 192 ? -1.233 4.035 17.489 1.00 81.50 192 ASP A O 1
ATOM 1568 N N . LYS A 1 193 ? -1.822 2.845 15.677 1.00 84.00 193 LYS A N 1
ATOM 1569 C CA . LYS A 1 193 ? -1.547 3.925 14.720 1.00 84.00 193 LYS A CA 1
ATOM 1570 C C . LYS A 1 193 ? -2.730 4.867 14.512 1.00 84.00 193 LYS A C 1
ATOM 1572 O O . LYS A 1 193 ? -2.528 6.077 14.419 1.00 84.00 193 LYS A O 1
ATOM 1577 N N . LEU A 1 194 ? -3.953 4.346 14.438 1.00 84.19 194 LEU A N 1
ATOM 1578 C CA . LEU A 1 194 ? -5.151 5.123 14.116 1.00 84.19 194 LEU A CA 1
ATOM 1579 C C . LEU A 1 194 ? -5.462 6.146 15.208 1.00 84.19 194 LEU A C 1
ATOM 1581 O O . LEU A 1 194 ? -5.741 7.301 14.893 1.00 84.19 194 LEU A O 1
ATOM 1585 N N . VAL A 1 195 ? -5.357 5.763 16.485 1.00 78.81 195 VAL A N 1
ATOM 1586 C CA . VAL A 1 195 ? -5.645 6.667 17.614 1.00 78.81 195 VAL A CA 1
ATOM 1587 C C . VAL A 1 195 ? -4.749 7.908 17.601 1.00 78.81 195 VAL A C 1
ATOM 1589 O O . VAL A 1 195 ? -5.199 8.994 17.965 1.00 78.81 195 VAL A O 1
ATOM 1592 N N . ALA A 1 196 ? -3.506 7.775 17.129 1.00 76.75 196 ALA A N 1
ATOM 1593 C CA . ALA A 1 196 ? -2.556 8.882 17.050 1.00 76.75 196 ALA A CA 1
ATOM 1594 C C . ALA A 1 196 ? -2.877 9.904 15.939 1.00 76.75 196 ALA A C 1
ATOM 1596 O O . ALA A 1 196 ? -2.436 11.053 16.033 1.00 76.75 196 ALA A O 1
ATOM 1597 N N . TYR A 1 197 ? -3.632 9.504 14.908 1.00 76.62 197 TYR A N 1
ATOM 1598 C CA . TYR A 1 197 ? -3.820 10.287 13.679 1.00 76.62 197 TYR A CA 1
ATOM 1599 C C . TYR A 1 197 ? -5.266 10.645 13.349 1.00 76.62 197 TYR A C 1
ATOM 1601 O O . TYR A 1 197 ? -5.488 11.621 12.639 1.00 76.62 197 TYR A O 1
ATOM 1609 N N . VAL A 1 198 ? -6.256 9.904 13.855 1.00 77.94 198 VAL A N 1
ATOM 1610 C CA . VAL A 1 198 ? -7.656 10.067 13.430 1.00 77.94 198 VAL A CA 1
ATOM 1611 C C . VAL A 1 198 ? -8.179 11.492 13.637 1.00 77.94 198 VAL A C 1
ATOM 1613 O O . VAL A 1 198 ? -8.974 11.982 12.837 1.00 77.94 198 VAL A O 1
ATOM 1616 N N . ASN A 1 199 ? -7.692 12.200 14.658 1.00 78.00 199 ASN A N 1
ATOM 1617 C CA . ASN A 1 199 ? -8.080 13.587 14.917 1.00 78.00 199 ASN A CA 1
ATOM 1618 C C . ASN A 1 199 ? -7.548 14.554 13.852 1.00 78.00 199 ASN A C 1
ATOM 1620 O O . ASN A 1 199 ? -8.250 15.506 13.513 1.00 78.00 199 ASN A O 1
ATOM 1624 N N . ASP A 1 200 ? -6.385 14.260 13.272 1.00 78.94 200 ASP A N 1
ATOM 1625 C CA . ASP A 1 200 ? -5.714 15.097 12.274 1.00 78.94 200 ASP A CA 1
ATOM 1626 C C . ASP A 1 200 ? -6.201 14.821 10.843 1.00 78.94 200 ASP A C 1
ATOM 1628 O O . ASP A 1 200 ? -5.902 15.594 9.933 1.00 78.94 200 ASP A O 1
ATOM 1632 N N . PHE A 1 201 ? -6.957 13.737 10.625 1.00 80.94 201 PHE A N 1
ATOM 1633 C CA . PHE A 1 201 ? -7.541 13.444 9.316 1.00 80.94 201 PHE A CA 1
ATOM 1634 C C . PHE A 1 201 ? -8.462 14.570 8.871 1.00 80.94 201 PHE A C 1
ATOM 1636 O O . PHE A 1 201 ? -9.266 15.091 9.656 1.00 80.94 201 PHE A O 1
ATOM 1643 N N . ASN A 1 202 ? -8.386 14.894 7.582 1.00 82.62 202 ASN A N 1
ATOM 1644 C CA . ASN A 1 202 ? -9.208 15.920 6.957 1.00 82.62 202 ASN A CA 1
ATOM 1645 C C . ASN A 1 202 ? -10.579 15.342 6.571 1.00 82.62 202 ASN A C 1
ATOM 1647 O O . ASN A 1 202 ? -11.031 15.435 5.432 1.00 82.62 202 ASN A O 1
ATOM 1651 N N . LEU A 1 203 ? -11.210 14.706 7.554 1.00 81.25 203 LEU A N 1
ATOM 1652 C CA . LEU A 1 203 ? -12.494 14.031 7.483 1.00 81.25 203 LEU A CA 1
ATOM 1653 C C . LEU A 1 203 ? -13.440 14.671 8.505 1.00 81.25 203 LEU A C 1
ATOM 1655 O O . LEU A 1 203 ? -13.021 15.116 9.577 1.00 81.25 203 LEU A O 1
ATOM 1659 N N . SER A 1 204 ? -14.735 14.691 8.212 1.00 84.00 204 SER A N 1
ATOM 1660 C CA . SER A 1 204 ? -15.748 15.024 9.216 1.00 84.00 204 SER A CA 1
ATOM 1661 C C . SER A 1 204 ? -15.766 13.979 10.340 1.00 84.00 204 SER A C 1
ATOM 1663 O O . SER A 1 204 ? -15.397 12.822 10.129 1.00 84.00 204 SER A O 1
ATOM 1665 N N . ASN A 1 205 ? -16.262 14.339 11.529 1.00 82.62 205 ASN A N 1
ATOM 1666 C CA . ASN A 1 205 ? -16.412 13.374 12.630 1.00 82.62 205 ASN A CA 1
ATOM 1667 C C . ASN A 1 205 ? -17.236 12.147 12.206 1.00 82.62 205 ASN A C 1
ATOM 1669 O O . ASN A 1 205 ? -16.896 11.025 12.560 1.00 82.62 205 ASN A O 1
ATOM 1673 N N . GLN A 1 206 ? -18.255 12.337 11.361 1.00 81.88 206 GLN A N 1
ATOM 1674 C CA . GLN A 1 206 ? -19.060 11.235 10.836 1.00 81.88 206 GLN A CA 1
ATOM 1675 C C . GLN A 1 206 ? -18.256 10.290 9.926 1.00 81.88 206 GLN A C 1
ATOM 1677 O O . GLN A 1 206 ? -18.434 9.075 9.984 1.00 81.88 206 GLN A O 1
ATOM 1682 N N . GLU A 1 207 ? -17.385 10.821 9.067 1.00 84.19 207 GLU A N 1
ATOM 1683 C CA . GLU A 1 207 ? -16.507 10.012 8.212 1.00 84.19 207 GLU A CA 1
ATOM 1684 C C . GLU A 1 207 ? -15.450 9.273 9.031 1.00 84.19 207 GLU A C 1
ATOM 1686 O O . GLU A 1 207 ? -15.207 8.095 8.777 1.00 84.19 207 GLU A O 1
ATOM 1691 N N . LYS A 1 208 ? -14.896 9.921 10.061 1.00 85.38 208 LYS A N 1
ATOM 1692 C CA . LYS A 1 208 ? -13.962 9.294 11.005 1.00 85.38 208 LYS A CA 1
ATOM 1693 C C . LYS A 1 208 ? -14.625 8.130 11.745 1.00 85.38 208 LYS A C 1
ATOM 1695 O O . LYS A 1 208 ? -14.081 7.028 11.747 1.00 85.38 208 LYS A O 1
ATOM 1700 N N . SER A 1 209 ? -15.837 8.317 12.273 1.00 81.25 209 SER A N 1
ATOM 1701 C CA . SER A 1 209 ? -16.603 7.231 12.901 1.00 81.25 209 SER A CA 1
ATOM 1702 C C . SER A 1 209 ? -16.908 6.094 11.921 1.00 81.25 209 SER A C 1
ATOM 1704 O O . SER A 1 209 ? -16.767 4.925 12.273 1.00 81.25 209 SER A O 1
ATOM 1706 N N . ARG A 1 210 ? -17.272 6.400 10.667 1.00 82.94 210 ARG A N 1
ATOM 1707 C CA . ARG A 1 210 ? -17.485 5.366 9.637 1.00 82.94 210 ARG A CA 1
ATOM 1708 C C . ARG A 1 210 ? -16.211 4.584 9.329 1.00 82.94 210 ARG A C 1
ATOM 1710 O O . ARG A 1 210 ? -16.296 3.372 9.185 1.00 82.94 210 ARG A O 1
ATOM 1717 N N . LEU A 1 211 ? -15.061 5.252 9.229 1.00 84.81 211 LEU A N 1
ATOM 1718 C CA . LEU A 1 211 ? -13.770 4.597 9.012 1.00 84.81 211 LEU A CA 1
ATOM 1719 C C . LEU A 1 211 ? -13.443 3.638 10.166 1.00 84.81 211 LEU A C 1
ATOM 1721 O O . LEU A 1 211 ? -13.108 2.484 9.924 1.00 84.81 211 LEU A O 1
ATOM 1725 N N . ILE A 1 212 ? -13.616 4.083 11.413 1.00 83.19 212 ILE A N 1
ATOM 1726 C CA . ILE A 1 212 ? -13.391 3.257 12.609 1.00 83.19 212 ILE A CA 1
ATOM 1727 C C . ILE A 1 212 ? -14.296 2.013 12.603 1.00 83.19 212 ILE A C 1
ATOM 1729 O O . ILE A 1 212 ? -13.794 0.901 12.739 1.00 83.19 212 ILE A O 1
ATOM 1733 N N . LEU A 1 213 ? -15.607 2.182 12.387 1.00 79.56 213 LEU A N 1
ATOM 1734 C CA . LEU A 1 213 ? -16.578 1.072 12.324 1.00 79.56 213 LEU A CA 1
ATOM 1735 C C . LEU A 1 213 ? -16.287 0.072 11.206 1.00 79.56 213 LEU A C 1
ATOM 1737 O O . LEU A 1 213 ? -16.747 -1.064 11.226 1.00 79.56 213 LEU A O 1
ATOM 1741 N N . ARG A 1 214 ? -15.589 0.519 10.169 1.00 82.81 214 ARG A N 1
ATOM 1742 C CA . ARG A 1 214 ? -15.232 -0.323 9.041 1.00 82.81 214 ARG A CA 1
ATOM 1743 C C . ARG A 1 214 ? -13.948 -1.104 9.282 1.00 82.81 214 ARG A C 1
ATOM 1745 O O . ARG A 1 214 ? -13.878 -2.262 8.882 1.00 82.81 214 ARG A O 1
ATOM 1752 N N . LEU A 1 215 ? -12.979 -0.498 9.962 1.00 84.06 215 LEU A N 1
ATOM 1753 C CA . LEU A 1 215 ? -11.717 -1.134 10.346 1.00 84.06 215 LEU A CA 1
ATOM 1754 C C . LEU A 1 215 ? -11.885 -2.174 11.459 1.00 84.06 215 LEU A C 1
ATOM 1756 O O . LEU A 1 215 ? -11.126 -3.142 11.515 1.00 84.06 215 LEU A O 1
ATOM 1760 N N . PHE A 1 216 ? -12.873 -1.984 12.333 1.00 80.62 216 PHE A N 1
ATOM 1761 C CA . PHE A 1 216 ? -13.111 -2.837 13.491 1.00 80.62 216 PHE A CA 1
ATOM 1762 C C . PHE A 1 216 ? -14.552 -3.336 13.510 1.00 80.62 216 PHE A C 1
ATOM 1764 O O . PHE A 1 216 ? -15.476 -2.529 13.523 1.00 80.62 216 PHE A O 1
ATOM 1771 N N . ASP A 1 217 ? -14.737 -4.657 13.564 1.00 69.25 217 ASP A N 1
ATOM 1772 C CA . ASP A 1 217 ? -16.074 -5.262 13.659 1.00 69.25 217 ASP A CA 1
ATOM 1773 C C . ASP A 1 217 ? -16.765 -4.900 14.982 1.00 69.25 217 ASP A C 1
ATOM 1775 O O . ASP A 1 217 ? -17.948 -4.568 15.005 1.00 69.25 217 ASP A O 1
ATOM 1779 N N . ASP A 1 218 ? -16.005 -4.911 16.079 1.00 72.62 218 ASP A N 1
ATOM 1780 C CA . ASP A 1 218 ? -16.401 -4.320 17.353 1.00 72.62 218 ASP A CA 1
ATOM 1781 C C . ASP A 1 218 ? -15.151 -3.802 18.072 1.00 72.62 218 ASP A C 1
ATOM 1783 O O . ASP A 1 218 ? -14.286 -4.568 18.507 1.00 72.62 218 ASP A O 1
ATOM 1787 N N . VAL A 1 219 ? -15.063 -2.478 18.209 1.00 69.94 219 VAL A N 1
ATOM 1788 C CA . VAL A 1 219 ? -13.950 -1.803 18.891 1.00 69.94 219 VAL A CA 1
ATOM 1789 C C . VAL A 1 219 ? -13.826 -2.272 20.347 1.00 69.94 219 VAL A C 1
ATOM 1791 O O . VAL A 1 219 ? -12.723 -2.311 20.888 1.00 69.94 219 VAL A O 1
ATOM 1794 N N . LYS A 1 220 ? -14.931 -2.681 20.985 1.00 70.56 220 LYS A N 1
ATOM 1795 C CA . LYS A 1 220 ? -14.931 -3.183 22.366 1.00 70.56 220 LYS A CA 1
ATOM 1796 C C . LYS A 1 220 ? -14.341 -4.587 22.471 1.00 70.56 220 LYS A C 1
ATOM 1798 O O . LYS A 1 220 ? -13.749 -4.900 23.494 1.00 70.56 220 LYS A O 1
ATOM 1803 N N . LEU A 1 221 ? -14.444 -5.414 21.426 1.00 72.19 221 LEU A N 1
ATOM 1804 C CA . LEU A 1 221 ? -13.887 -6.776 21.426 1.00 72.19 221 LEU A CA 1
ATOM 1805 C C . LEU A 1 221 ? -12.363 -6.810 21.271 1.00 72.19 221 LEU A C 1
ATOM 1807 O O . LEU A 1 221 ? -11.740 -7.830 21.571 1.00 72.19 221 LEU A O 1
ATOM 1811 N N . LEU A 1 222 ? -11.750 -5.710 20.832 1.00 69.12 222 LEU A N 1
ATOM 1812 C CA . LEU A 1 222 ? -10.292 -5.592 20.746 1.00 69.12 222 LEU A CA 1
ATOM 1813 C C . LEU A 1 222 ? -9.632 -5.598 22.126 1.00 69.12 222 LEU A C 1
ATOM 1815 O O . LEU A 1 222 ? -8.483 -6.023 22.260 1.00 69.12 222 LEU A O 1
ATOM 1819 N N . PHE A 1 223 ? -10.358 -5.149 23.152 1.00 66.19 223 PHE A N 1
ATOM 1820 C CA . PHE A 1 223 ? -9.799 -4.881 24.464 1.00 66.19 223 PHE A CA 1
ATOM 1821 C C . PHE A 1 223 ? -10.549 -5.622 25.560 1.00 66.19 223 PHE A C 1
ATOM 1823 O O . PHE A 1 223 ? -11.759 -5.502 25.706 1.00 66.19 223 PHE A O 1
ATOM 1830 N N . ASN A 1 224 ? -9.798 -6.323 26.406 1.00 65.62 224 ASN A N 1
ATOM 1831 C CA . ASN A 1 224 ? -10.348 -6.812 27.668 1.00 65.62 224 ASN A CA 1
ATOM 1832 C C . ASN A 1 224 ? -10.600 -5.646 28.650 1.00 65.62 224 ASN A C 1
ATOM 1834 O O . ASN A 1 224 ? -11.478 -5.746 29.501 1.00 65.62 224 ASN A O 1
ATOM 1838 N N . GLU A 1 225 ? -9.850 -4.544 28.514 1.00 66.75 225 GLU A N 1
ATOM 1839 C CA . GLU A 1 225 ? -9.970 -3.308 29.298 1.00 66.75 225 GLU A CA 1
ATOM 1840 C C . GLU A 1 225 ? -9.753 -2.088 28.391 1.00 66.75 225 GLU A C 1
ATOM 1842 O O . GLU A 1 225 ? -8.793 -2.057 27.624 1.00 66.75 225 GLU A O 1
ATOM 1847 N N . VAL A 1 226 ? -10.625 -1.078 28.481 1.00 65.31 226 VAL A N 1
ATOM 1848 C CA . VAL A 1 226 ? -10.599 0.133 27.635 1.00 65.31 226 VAL A CA 1
ATOM 1849 C C . VAL A 1 226 ? -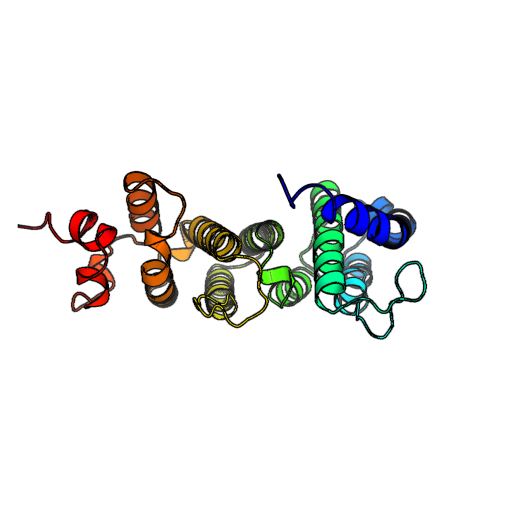9.265 0.887 27.816 1.00 65.31 226 VAL A C 1
ATOM 1851 O O . VAL A 1 226 ? -9.007 1.390 28.912 1.00 65.31 226 VAL A O 1
ATOM 1854 N N . PRO A 1 227 ? -8.415 1.014 26.775 1.00 69.50 227 PRO A N 1
ATOM 1855 C CA . PRO A 1 227 ? -7.153 1.741 26.878 1.00 69.50 227 PRO A CA 1
ATOM 1856 C C . PRO A 1 227 ? -7.361 3.215 27.240 1.00 69.50 227 PRO A C 1
ATOM 1858 O O . PRO A 1 227 ? -8.262 3.870 26.719 1.00 69.50 227 PRO A O 1
ATOM 1861 N N . VAL A 1 228 ? -6.463 3.789 28.051 1.00 69.62 228 VAL A N 1
ATOM 1862 C CA . VAL A 1 228 ? -6.497 5.224 28.415 1.00 69.62 228 VAL A CA 1
ATOM 1863 C C . VAL A 1 228 ? -6.472 6.130 27.178 1.00 69.62 228 VAL A C 1
ATOM 1865 O O . VAL A 1 228 ? -7.061 7.207 27.192 1.00 69.62 228 VAL A O 1
ATOM 1868 N N . SER A 1 229 ? -5.856 5.674 26.083 1.00 67.69 229 SER A N 1
ATOM 1869 C CA . SER A 1 229 ? -5.818 6.387 24.802 1.00 67.69 229 SER A CA 1
ATOM 1870 C C . SER A 1 229 ? -7.210 6.661 24.203 1.00 67.69 229 SER A C 1
ATOM 1872 O O . SER A 1 229 ? -7.345 7.579 23.401 1.00 67.69 229 SER A O 1
ATOM 1874 N N . ILE A 1 230 ? -8.243 5.912 24.612 1.00 68.50 230 ILE A N 1
ATOM 1875 C CA . ILE A 1 230 ? -9.651 6.130 24.234 1.00 68.50 230 ILE A CA 1
ATOM 1876 C C . ILE A 1 230 ? -10.243 7.326 24.967 1.00 68.50 230 ILE A C 1
ATOM 1878 O O . ILE A 1 230 ? -10.943 8.129 24.364 1.00 68.50 230 ILE A O 1
ATOM 1882 N N . LEU A 1 231 ? -9.939 7.463 26.258 1.00 63.81 231 LEU A N 1
ATOM 1883 C CA . LEU A 1 231 ? -10.498 8.510 27.118 1.00 63.81 231 LEU A CA 1
ATOM 1884 C C . LEU A 1 231 ? -10.007 9.912 26.742 1.00 63.81 231 LEU A C 1
ATOM 1886 O O . LEU A 1 231 ? -10.628 10.900 27.114 1.00 63.81 231 LEU A O 1
ATOM 1890 N N . VAL A 1 232 ? -8.884 9.994 26.028 1.00 67.12 232 VAL A N 1
ATOM 1891 C CA . VAL A 1 232 ? -8.275 11.251 25.570 1.00 67.12 232 VAL A CA 1
ATOM 1892 C C . VAL A 1 232 ? -8.562 11.560 24.099 1.00 67.12 232 VAL A C 1
ATOM 1894 O O . VAL A 1 232 ? -8.100 12.583 23.600 1.00 67.12 232 VAL A O 1
ATOM 1897 N N . ASN A 1 233 ? -9.274 10.682 23.384 1.00 76.62 233 ASN A N 1
ATOM 1898 C CA . ASN A 1 233 ? -9.643 10.904 21.992 1.00 76.62 233 ASN A CA 1
ATOM 1899 C C . ASN A 1 233 ? -11.156 11.120 21.872 1.00 76.62 233 ASN A C 1
ATOM 1901 O O . ASN A 1 233 ? -11.929 10.168 21.973 1.00 76.62 233 ASN A O 1
ATOM 1905 N N . ASP A 1 234 ? -11.551 12.366 21.605 1.00 72.50 234 ASP A N 1
ATOM 1906 C CA . ASP A 1 234 ? -12.952 12.805 21.579 1.00 72.50 234 ASP A CA 1
ATOM 1907 C C . ASP A 1 234 ? -13.829 11.969 20.634 1.00 72.50 234 ASP A C 1
ATOM 1909 O O . ASP A 1 234 ? -14.951 11.613 20.979 1.00 72.50 234 ASP A O 1
ATOM 1913 N N . ILE A 1 235 ? -13.307 11.568 19.469 1.00 77.38 235 ILE A N 1
ATOM 1914 C CA . ILE A 1 235 ? -14.069 10.794 18.476 1.00 77.38 235 ILE A CA 1
ATOM 1915 C C . ILE A 1 235 ? -14.366 9.387 18.985 1.00 77.38 235 ILE A C 1
ATOM 1917 O O . ILE A 1 235 ? -15.480 8.889 18.818 1.00 77.38 235 ILE A O 1
ATOM 1921 N N . PHE A 1 236 ? -13.375 8.736 19.597 1.00 74.38 236 PHE A N 1
ATOM 1922 C CA . PHE A 1 236 ? -13.574 7.412 20.175 1.00 74.38 236 PHE A CA 1
ATOM 1923 C C . PHE A 1 236 ? -14.461 7.482 21.414 1.00 74.38 236 PHE A C 1
ATOM 1925 O O . PHE A 1 236 ? -15.401 6.696 21.536 1.00 74.38 236 PHE A O 1
ATOM 1932 N N . PHE A 1 237 ? -14.194 8.427 22.313 1.00 74.00 237 PHE A N 1
ATOM 1933 C CA . PHE A 1 237 ? -14.953 8.568 23.544 1.00 74.00 237 PHE A CA 1
ATOM 1934 C C . PHE A 1 237 ? -16.427 8.878 23.262 1.00 74.00 237 PHE A C 1
ATOM 1936 O O . PHE A 1 237 ? -17.287 8.076 23.629 1.00 74.00 237 PHE A O 1
ATOM 1943 N N . GLU A 1 238 ? -16.725 9.969 22.551 1.00 75.12 238 GLU A N 1
ATOM 1944 C CA . GLU A 1 238 ? -18.103 10.389 22.274 1.00 75.12 238 GLU A CA 1
ATOM 1945 C C . GLU A 1 238 ? -18.823 9.421 21.328 1.00 75.12 238 GLU A C 1
ATOM 1947 O O . GLU A 1 238 ? -19.983 9.089 21.555 1.00 75.12 238 GLU A O 1
ATOM 1952 N N . GLY A 1 239 ? -18.139 8.932 20.289 1.00 71.06 239 GLY A N 1
ATOM 1953 C CA . GLY A 1 239 ? -18.768 8.151 19.223 1.00 71.06 239 GLY A CA 1
ATOM 1954 C C . GLY A 1 239 ? -18.957 6.658 19.507 1.00 71.06 239 GLY A C 1
ATOM 1955 O O . GLY A 1 239 ? -19.745 6.021 18.812 1.00 71.06 239 GLY A O 1
ATOM 1956 N N . PHE A 1 240 ? -18.231 6.074 20.469 1.00 72.12 240 PHE A N 1
ATOM 1957 C CA . PHE A 1 240 ? -18.195 4.610 20.649 1.00 72.12 240 PHE A CA 1
ATOM 1958 C C . PHE A 1 240 ? -18.323 4.131 22.100 1.00 72.12 240 PHE A C 1
ATOM 1960 O O . PHE A 1 240 ? -18.780 3.004 22.333 1.00 72.12 240 PHE A O 1
ATOM 1967 N N . PHE A 1 241 ? -17.925 4.949 23.079 1.00 71.31 241 PHE A N 1
ATOM 1968 C CA . PHE A 1 241 ? -17.856 4.530 24.484 1.00 71.31 241 PHE A CA 1
ATOM 1969 C C . PHE A 1 241 ? -18.797 5.308 25.415 1.00 71.31 241 PHE A C 1
ATOM 1971 O O . PHE A 1 241 ? -19.243 4.731 26.403 1.00 71.31 241 PHE A O 1
ATOM 1978 N N . HIS A 1 242 ? -19.158 6.554 25.094 1.00 70.38 242 HIS A N 1
ATOM 1979 C CA . HIS A 1 242 ? -20.021 7.393 25.934 1.00 70.38 242 HIS A CA 1
ATOM 1980 C C . HIS A 1 242 ? -21.519 7.022 25.859 1.00 70.38 242 HIS A C 1
ATOM 1982 O O . HIS A 1 242 ? -22.232 7.192 26.840 1.00 70.38 242 HIS A O 1
ATOM 1988 N N . GLU A 1 243 ? -22.021 6.469 24.746 1.00 54.00 243 GLU A N 1
ATOM 1989 C CA . GLU A 1 243 ? -23.451 6.107 24.601 1.00 54.00 243 GLU A CA 1
ATOM 1990 C C . GLU A 1 243 ? -23.850 4.749 25.224 1.00 54.00 243 GLU A C 1
ATOM 1992 O O . GLU A 1 243 ? -25.000 4.332 25.113 1.00 54.00 243 GLU A O 1
ATOM 1997 N N . ALA A 1 244 ? -22.944 4.039 25.906 1.00 47.78 244 ALA A N 1
ATOM 1998 C CA . ALA A 1 244 ? -23.265 2.778 26.582 1.00 47.78 244 ALA A CA 1
ATOM 1999 C C . ALA A 1 244 ? -23.570 2.984 28.078 1.00 47.78 244 ALA A C 1
ATOM 2001 O O . ALA A 1 244 ? -22.839 2.486 28.935 1.00 47.78 244 ALA A O 1
ATOM 2002 N N . THR A 1 245 ? -24.657 3.697 28.380 1.00 38.22 245 THR A N 1
ATOM 2003 C CA . THR A 1 245 ? -25.324 3.687 29.698 1.00 38.22 245 THR A CA 1
ATOM 2004 C C . THR A 1 245 ? -26.823 3.575 29.533 1.00 38.22 245 THR A C 1
ATOM 2006 O O . THR A 1 245 ? -27.369 4.354 28.722 1.00 38.22 245 THR A O 1
#

Secondary structure (DSSP, 8-state):
--SSSSSHHHHHHHHHHHHHHHHHHHIIIIITTGGG--HHHHHHHHSTTSHHHHHHT--TTT-BPTTSPBPPHHHHHHHHHHHHHHHHHHHHHHT---TTTHHHHHHHHTSTTGGG-HHHHHHHHHHHHHH--HHHHHHHHHHHHHHS-----TTS--S-HHHHHHHHHHHHHHHTSGGGTT-HHHHHHHHHHHHHHTTTSSS-HHHHHHHHHHH-S-TTTT-SS--HHHHT-HHHIIIIITT--

Radius of gyration: 20.97 Å; chains: 1; bounding box: 52×54×57 Å

Foldseek 3Di:
DDPPDPPVVVLCVQLVPVLVVLVCCCVVPPLVCQLPDDLVVLCVQQNCPHPLVVLLPDDQVPDQIPPRDGDDRVSSLVSSQVSVVVVLVSCVVSVHDCQSPLVVNLVSCLDPPNLLDLVSVLSNLVVCVVHHDLVSSLVSLVSSLVSLPLDPPPPDPDPDPVSSLSSLVSSLVSLLDPSNAPDLVSLVSNVVRCLSRLVVHPDDLVVSLVSVVSNYVAPPVSDPDDDPSQVPRCSSCVVHPVPPD

Organism: Escherichia coli (NCBI:txid562)